Protein 2DC4 (pdb70)

Radius of gyration: 25.33 Å; Cα contacts (8 Å, |Δi|>4): 746; chains: 2; bounding box: 61×49×63 Å

Organism: Pyrococcus horikoshii (strain ATCC 700860 / DSM 12428 / JCM 9974 / NBRC 100139 / OT-3) (NCBI:txid70601)

Solvent-accessible surface area: 16410 Å² total; per-residue (Å²): 118,26,1,20,1,23,0,121,24,84,14,92,67,9,60,152,102,0,81,72,33,54,12,129,102,135,17,48,33,69,3,37,0,12,10,1,107,19,98,104,58,55,21,0,18,0,15,39,10,92,75,71,70,88,11,47,0,2,1,23,44,19,76,26,200,136,38,8,26,5,69,70,16,77,8,34,3,91,43,15,108,3,0,21,51,0,0,114,104,27,56,33,152,67,80,17,64,0,71,10,96,20,28,19,4,77,45,136,58,5,23,0,22,0,0,89,7,93,160,27,34,32,0,0,4,0,39,6,132,23,121,67,30,111,90,0,39,144,45,0,49,81,20,0,146,170,8,57,16,119,139,140,36,28,17,71,113,26,19,19,101,23,35,163,103,70,2,23,0,18,0,115,24,82,13,91,67,10,59,152,110,0,81,70,34,53,12,153,99,138,16,49,32,78,5,43,0,15,9,1,108,20,97,104,59,54,19,0,19,0,19,51,10,88,74,72,72,88,6,45,0,2,0,30,41,16,80,24,202,120,34,6,31,8,70,57,16,73,8,36,1,93,43,17,106,3,0,30,51,0,0,109,106,28,51,32,135,66,77,16,59,0,86,9,111,20,22,19,3,89,45,139,59,4,24,0,19,0,0,89,7,93,152,27,31,33,0,0,1,0,47,6,143,30,122,68,40,99,81,0,30,99,56,0,38,95,20,0,160,168,8,51,15,120,124,151,35,28,20,66,113,24,21,18,103,25,36,162

Foldseek 3Di:
DWFKFKFADDQVLLVVLCVVVVWAWDDKFWKKWWWWDDPPPKTWIWMARVVPQWIKTKIWHQDDDLSGDIDIDMDTDNDSVVVVVVCVVVPIDTLDMKTWMWTWTHDVQWIWTWIQIPQFGIMIMIIGDDPDNVVRVVVSVVVCVSSVHDPVRTDSDDRSRRHD/DWFKFKFADDQVLLVVLCVVVVWAWDDKFWKKWWWWDDPPPKTWIWMAGVVPQWIKTKIWHQDDDLSGDIDIDMDTDNDSVVVVVVCVVVPTDTLDMKTWMWTWTHDVQWIWTWIQIPQFGTMIMIIGDDPDNVVRVVVSVVVCVSSVHDPVRTDSDDRSRRHD

Structure (mmCIF, N/CA/C/O backbone):
data_2DC4
#
_entry.id   2DC4
#
_cell.length_a   53.123
_cell.length_b   53.123
_cell.length_c   111.147
_cell.angle_alpha   90.00
_cell.angle_beta   90.00
_cell.angle_gamma   120.00
#
_symmetry.space_group_name_H-M   'P 32'
#
loop_
_entity.id
_entity.type
_entity.pdbx_description
1 polymer '165aa long hypothetical protein'
2 non-polymer 'CHLORIDE ION'
3 water water
#
loop_
_atom_site.group_PDB
_atom_site.id
_atom_site.type_symbol
_atom_site.label_atom_id
_atom_site.label_alt_id
_atom_site.label_comp_id
_atom_site.label_asym_id
_atom_site.label_entity_id
_atom_site.label_seq_id
_atom_site.pdbx_PDB_ins_code
_atom_site.Cartn_x
_atom_site.Cartn_y
_atom_site.Cartn_z
_atom_site.occupancy
_atom_site.B_iso_or_equiv
_atom_site.auth_seq_id
_atom_site.auth_comp_id
_atom_site.auth_asym_id
_atom_site.auth_atom_id
_atom_site.pdbx_PDB_model_num
ATOM 1 N N . MET A 1 1 ? 1.993 18.711 -21.814 1.00 36.47 1 MET A N 1
ATOM 2 C CA . MET A 1 1 ? 0.906 18.961 -20.822 1.00 36.12 1 MET A CA 1
ATOM 3 C C . MET A 1 1 ? 0.082 17.703 -20.571 1.00 35.45 1 MET A C 1
ATOM 4 O O . MET A 1 1 ? 0.158 16.732 -21.325 1.00 34.06 1 MET A O 1
ATOM 9 N N . GLU A 1 2 ? -0.704 17.736 -19.500 1.00 33.08 2 GLU A N 1
ATOM 10 C CA . GLU A 1 2 ? -1.556 16.620 -19.122 1.00 32.94 2 GLU A CA 1
ATOM 11 C C . GLU A 1 2 ? -2.790 16.629 -20.019 1.00 30.54 2 GLU A C 1
ATOM 12 O O . GLU A 1 2 ? -3.488 17.637 -20.102 1.00 30.00 2 GLU A O 1
ATOM 18 N N . ILE A 1 3 ? -3.041 15.515 -20.701 1.00 28.76 3 ILE A N 1
ATOM 19 C CA . ILE A 1 3 ? -4.207 15.395 -21.571 1.00 26.68 3 ILE A CA 1
ATOM 20 C C . ILE A 1 3 ? -5.012 14.182 -21.124 1.00 25.28 3 ILE A C 1
ATOM 21 O O . ILE A 1 3 ? -4.500 13.061 -21.078 1.00 22.00 3 ILE A O 1
ATOM 26 N N . GLU A 1 4 ? -6.277 14.404 -20.792 1.00 23.71 4 GLU A N 1
ATOM 27 C CA . GLU A 1 4 ? -7.106 13.306 -20.336 1.00 25.52 4 GLU A CA 1
ATOM 28 C C . GLU A 1 4 ? -8.597 13.579 -20.437 1.00 23.43 4 GLU A C 1
ATOM 29 O O . GLU A 1 4 ? -9.041 14.721 -20.344 1.00 26.14 4 GLU A O 1
ATOM 35 N N . VAL A 1 5 ? -9.361 12.513 -20.644 1.00 21.06 5 VAL A N 1
ATOM 36 C CA . VAL A 1 5 ? -10.809 12.607 -20.722 1.00 19.39 5 VAL A CA 1
ATOM 37 C C . VAL A 1 5 ? -11.361 11.641 -19.681 1.00 18.75 5 VAL A C 1
ATOM 38 O O . VAL A 1 5 ? -10.895 10.507 -19.563 1.00 17.32 5 VAL A O 1
ATOM 42 N N . LYS A 1 6 ? -12.349 12.105 -18.928 1.00 16.92 6 LYS A N 1
ATOM 43 C CA . LYS A 1 6 ? -12.966 11.312 -17.872 1.00 18.46 6 LYS A CA 1
ATOM 44 C C . LYS A 1 6 ? -14.333 10.816 -18.325 1.00 18.27 6 LYS A C 1
ATOM 45 O O . LYS A 1 6 ? -15.080 11.554 -18.967 1.00 18.75 6 LYS A O 1
ATOM 51 N N . PHE A 1 7 ? -14.653 9.573 -17.980 1.00 16.81 7 PHE A N 1
ATOM 52 C CA . PHE A 1 7 ? -15.936 8.973 -18.343 1.00 18.31 7 PHE A CA 1
ATOM 53 C C . PHE A 1 7 ? -16.638 8.360 -17.138 1.00 19.14 7 PHE A C 1
ATOM 54 O O . PHE A 1 7 ? -16.000 7.760 -16.271 1.00 17.15 7 PHE A O 1
ATOM 62 N N . ARG A 1 8 ? -17.960 8.504 -17.089 1.00 19.75 8 ARG A N 1
ATOM 63 C CA . ARG A 1 8 ? -18.736 7.907 -16.008 1.00 22.94 8 ARG A CA 1
ATOM 64 C C . ARG A 1 8 ? -18.957 6.496 -16.541 1.00 22.01 8 ARG A C 1
ATOM 65 O O . ARG A 1 8 ? -19.430 6.320 -17.667 1.00 25.44 8 ARG A O 1
ATOM 73 N N . VAL A 1 9 ? -18.610 5.486 -15.754 1.00 19.83 9 VAL A N 1
ATOM 74 C CA . VAL A 1 9 ? -18.720 4.117 -16.236 1.00 19.65 9 VAL A CA 1
ATOM 75 C C . VAL A 1 9 ? -19.232 3.101 -15.232 1.00 21.99 9 VAL A C 1
ATOM 76 O O . VAL A 1 9 ? -19.387 3.397 -14.048 1.00 23.81 9 VAL A O 1
ATOM 80 N N . ASN A 1 10 ? -19.496 1.898 -15.732 1.00 23.57 10 ASN A N 1
ATOM 81 C CA . ASN A 1 10 ? -19.888 0.798 -14.867 1.00 25.44 10 ASN A CA 1
ATOM 82 C C . ASN A 1 10 ? -18.560 0.079 -14.646 1.00 25.72 10 ASN A C 1
ATOM 83 O O . ASN A 1 10 ? -17.965 -0.460 -15.586 1.00 24.15 10 ASN A O 1
ATOM 88 N N . PHE A 1 11 ? -18.090 0.101 -13.405 1.00 26.03 11 PHE A N 1
ATOM 89 C CA . PHE A 1 11 ? -16.813 -0.500 -13.043 1.00 26.01 11 PHE A CA 1
ATOM 90 C C . PHE A 1 11 ? -16.522 -1.885 -13.603 1.00 25.20 11 PHE A C 1
ATOM 91 O O . PHE A 1 11 ? -15.525 -2.088 -14.296 1.00 25.42 11 PHE A O 1
ATOM 99 N N . GLU A 1 12 ? -17.378 -2.847 -13.284 1.00 25.97 12 GLU A N 1
ATOM 100 C CA . GLU A 1 12 ? -17.171 -4.214 -13.732 1.00 27.44 12 GLU A CA 1
ATOM 101 C C . GLU A 1 12 ? -17.109 -4.377 -15.248 1.00 27.07 12 GLU A C 1
ATOM 102 O O . GLU A 1 12 ? -16.237 -5.071 -15.765 1.00 26.32 12 GLU A O 1
ATOM 108 N N . ASP A 1 13 ? -18.026 -3.730 -15.958 1.00 27.62 13 ASP A N 1
ATOM 109 C CA . ASP A 1 13 ? -18.064 -3.834 -17.411 1.00 28.99 13 ASP A CA 1
ATOM 110 C C . ASP A 1 13 ? -16.820 -3.258 -18.084 1.00 26.75 13 ASP A C 1
ATOM 111 O O . ASP A 1 13 ? -16.209 -3.905 -18.934 1.00 25.08 13 ASP A O 1
ATOM 116 N N . ILE A 1 14 ? -16.436 -2.047 -17.695 1.00 23.58 14 ILE A N 1
ATOM 117 C CA . ILE A 1 14 ? -15.278 -1.409 -18.308 1.00 23.98 14 ILE A CA 1
ATOM 118 C C . ILE A 1 14 ? -13.953 -2.078 -17.936 1.00 23.21 14 ILE A C 1
ATOM 119 O O . ILE A 1 14 ? -13.022 -2.106 -18.742 1.00 22.23 14 ILE A O 1
ATOM 124 N N . LYS A 1 15 ? -13.869 -2.620 -16.724 1.00 23.14 15 LYS A N 1
ATOM 125 C CA . LYS A 1 15 ? -12.654 -3.304 -16.291 1.00 24.63 15 LYS A CA 1
ATOM 126 C C . LYS A 1 15 ? -12.460 -4.491 -17.231 1.00 25.15 15 LYS A C 1
ATOM 127 O O . LYS A 1 15 ? -11.358 -4.743 -17.720 1.00 23.72 15 LYS A O 1
ATOM 133 N N . ARG A 1 16 ? -13.551 -5.204 -17.491 1.00 25.36 16 ARG A N 1
ATOM 134 C CA . ARG A 1 16 ? -13.525 -6.350 -18.389 1.00 26.93 16 ARG A CA 1
ATOM 135 C C . ARG A 1 16 ? -13.084 -5.930 -19.794 1.00 25.00 16 ARG A C 1
ATOM 136 O O . ARG A 1 16 ? -12.274 -6.608 -20.423 1.00 26.29 16 ARG A O 1
ATOM 144 N N . LYS A 1 17 ? -13.614 -4.810 -20.282 1.00 24.44 17 LYS A N 1
ATOM 145 C CA . LYS A 1 17 ? -13.255 -4.324 -21.614 1.00 24.96 17 LYS A CA 1
ATOM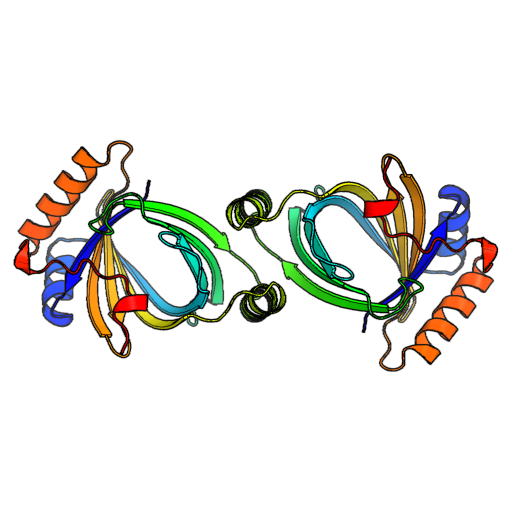 146 C C . LYS A 1 17 ? -11.789 -3.925 -21.705 1.00 24.26 17 LYS A C 1
ATOM 147 O O . LYS A 1 17 ? -11.109 -4.259 -22.670 1.00 22.97 17 LYS A O 1
ATOM 153 N N . ILE A 1 18 ? -11.303 -3.200 -20.702 1.00 22.48 18 ILE A N 1
ATOM 154 C CA . ILE A 1 18 ? -9.912 -2.766 -20.700 1.00 23.70 18 ILE A CA 1
ATOM 155 C C . ILE A 1 18 ? -8.979 -3.973 -20.728 1.00 24.03 18 ILE A C 1
ATOM 156 O O . ILE A 1 18 ? -7.974 -3.979 -21.441 1.00 24.42 18 ILE A O 1
ATOM 161 N N . GLU A 1 19 ? -9.326 -4.998 -19.959 1.00 25.66 19 GLU A N 1
ATOM 162 C CA . GLU A 1 19 ? -8.523 -6.213 -19.914 1.00 28.29 19 GLU A CA 1
ATOM 163 C C . GLU A 1 19 ? -8.628 -6.969 -21.233 1.00 29.81 19 GLU A C 1
ATOM 164 O O . GLU A 1 19 ? -7.643 -7.523 -21.716 1.00 29.94 19 GLU A O 1
ATOM 170 N N . GLY A 1 20 ? -9.824 -6.980 -21.815 1.00 30.70 20 GLY A N 1
ATOM 171 C CA . GLY A 1 20 ? -10.022 -7.658 -23.083 1.00 32.09 20 GLY A CA 1
ATOM 172 C C . GLY A 1 20 ? -9.246 -6.963 -24.186 1.00 33.58 20 GLY A C 1
ATOM 173 O O . GLY A 1 20 ? -8.977 -7.543 -25.239 1.00 33.67 20 GLY A O 1
ATOM 174 N N . LEU A 1 21 ? -8.882 -5.711 -23.937 1.00 34.37 21 LEU A N 1
ATOM 175 C CA . LEU A 1 21 ? -8.130 -4.915 -24.895 1.00 35.81 21 LEU A CA 1
ATOM 176 C C . LEU A 1 21 ? -6.663 -5.342 -24.863 1.00 35.43 21 LEU A C 1
ATOM 177 O O . LEU A 1 21 ? -5.925 -5.148 -25.827 1.00 37.31 21 LEU A O 1
ATOM 182 N N . GLY A 1 22 ? -6.249 -5.925 -23.743 1.00 35.54 22 GLY A N 1
ATOM 183 C CA . GLY A 1 22 ? -4.872 -6.361 -23.603 1.00 34.20 22 GLY A CA 1
ATOM 184 C C . GLY A 1 22 ? -4.017 -5.364 -22.844 1.00 33.64 22 GLY A C 1
ATOM 185 O O . GLY A 1 22 ? -2.788 -5.450 -22.859 1.00 33.83 22 GLY A O 1
ATOM 186 N N . ALA A 1 23 ? -4.661 -4.405 -22.187 1.00 31.38 23 ALA A N 1
ATOM 187 C CA . ALA A 1 23 ? -3.934 -3.408 -21.411 1.00 30.51 23 ALA A CA 1
ATOM 188 C C . ALA A 1 23 ? -3.213 -4.130 -20.274 1.00 29.70 23 ALA A C 1
ATOM 189 O O . ALA A 1 23 ? -3.696 -5.143 -19.770 1.00 30.71 23 ALA A O 1
ATOM 191 N N . LYS A 1 24 ? -2.057 -3.606 -19.883 1.00 28.65 24 LYS A N 1
ATOM 192 C CA . LYS A 1 24 ? -1.250 -4.199 -18.817 1.00 29.13 24 LYS A CA 1
ATOM 193 C C . LYS A 1 24 ? -1.612 -3.646 -17.440 1.00 27.18 24 LYS A C 1
ATOM 194 O O . LYS A 1 24 ? -1.543 -2.440 -17.211 1.00 27.12 24 LYS A O 1
ATOM 200 N N . PHE A 1 25 ? -1.999 -4.533 -16.527 1.00 26.87 25 PHE A N 1
ATOM 201 C CA . PHE A 1 25 ? -2.361 -4.111 -15.177 1.00 25.19 25 PHE A CA 1
ATOM 202 C C . PHE A 1 25 ? -1.104 -3.697 -14.421 1.00 25.63 25 PHE A C 1
ATOM 203 O O . PHE A 1 25 ? -0.161 -4.480 -14.290 1.00 26.74 25 PHE A O 1
ATOM 211 N N . PHE A 1 26 ? -1.096 -2.463 -13.930 1.00 24.05 26 PHE A N 1
ATOM 212 C CA . PHE A 1 26 ? 0.049 -1.938 -13.200 1.00 24.18 26 PHE A CA 1
ATOM 213 C C . PHE A 1 26 ? -0.102 -2.120 -11.697 1.00 23.68 26 PHE A C 1
ATOM 214 O O . PHE A 1 26 ? 0.846 -2.526 -11.010 1.00 25.56 26 PHE A O 1
ATOM 222 N N . GLY A 1 27 ? -1.288 -1.805 -11.185 1.00 20.51 27 GLY A N 1
ATOM 223 C CA . GLY A 1 27 ? -1.540 -1.941 -9.763 1.00 20.84 27 GLY A CA 1
ATOM 224 C C . GLY A 1 27 ? -2.751 -1.155 -9.294 1.00 20.81 27 GLY A C 1
ATOM 225 O O . GLY A 1 27 ? -3.376 -0.424 -10.072 1.00 20.27 27 GLY A O 1
ATOM 226 N N . ILE A 1 28 ? -3.088 -1.312 -8.017 1.00 19.77 28 ILE A N 1
ATOM 227 C CA . ILE A 1 28 ? -4.214 -0.614 -7.406 1.00 18.81 28 ILE A CA 1
ATOM 228 C C . ILE A 1 28 ? -3.659 0.370 -6.386 1.00 20.29 28 ILE A C 1
ATOM 229 O O . ILE A 1 28 ? -2.735 0.036 -5.642 1.00 20.27 28 ILE A O 1
ATOM 234 N N . GLU A 1 29 ? -4.198 1.584 -6.370 1.00 18.12 29 GLU A N 1
ATOM 235 C CA . GLU A 1 29 ? -3.767 2.598 -5.409 1.00 17.87 29 GLU A CA 1
ATOM 236 C C . GLU A 1 29 ? -4.964 3.090 -4.601 1.00 19.26 29 GLU A C 1
ATOM 237 O O . GLU A 1 29 ? -5.951 3.552 -5.170 1.00 18.75 29 GLU A O 1
ATOM 243 N N . GLU A 1 30 ? -4.879 2.973 -3.278 1.00 19.02 30 GLU A N 1
ATOM 244 C CA . GLU A 1 30 ? -5.945 3.453 -2.403 1.00 20.42 30 GLU A CA 1
ATOM 245 C C . GLU A 1 30 ? -5.501 4.859 -2.034 1.00 19.95 30 GLU A C 1
ATOM 246 O O . GLU A 1 30 ? -4.598 5.045 -1.216 1.00 19.77 30 GLU A O 1
ATOM 252 N N . GLN A 1 31 ? -6.140 5.850 -2.651 1.00 18.92 31 GLN A N 1
ATOM 253 C CA . GLN A 1 31 ? -5.761 7.242 -2.462 1.00 20.13 31 GLN A CA 1
ATOM 254 C C . GLN A 1 31 ? -6.688 8.096 -1.614 1.00 19.89 31 GLN A C 1
ATOM 255 O O . GLN A 1 31 ? -7.904 7.908 -1.596 1.00 21.17 31 GLN A O 1
ATOM 261 N N . GLU A 1 32 ? -6.086 9.051 -0.917 1.00 19.78 32 GLU A N 1
ATOM 262 C CA . GLU A 1 32 ? -6.824 9.998 -0.096 1.00 20.31 32 GLU A CA 1
ATOM 263 C C . GLU A 1 32 ? -6.197 11.349 -0.405 1.00 21.14 32 GLU A C 1
ATOM 264 O O . GLU A 1 32 ? -5.021 11.571 -0.104 1.00 18.63 32 GLU A O 1
ATOM 270 N N . ASP A 1 33 ? -6.974 12.231 -1.032 1.00 18.54 33 ASP A N 1
ATOM 271 C CA . ASP A 1 33 ? -6.499 13.560 -1.402 1.00 20.71 33 ASP A CA 1
ATOM 272 C C . ASP A 1 33 ? -7.151 14.661 -0.594 1.00 20.94 33 ASP A C 1
ATOM 273 O O . ASP A 1 33 ? -8.374 14.734 -0.512 1.00 22.69 33 ASP A O 1
ATOM 278 N N . VAL A 1 34 ? -6.334 15.525 -0.002 1.00 19.07 34 VAL A N 1
ATOM 279 C CA . VAL A 1 34 ? -6.859 16.657 0.747 1.00 18.92 34 VAL A CA 1
ATOM 280 C C . VAL A 1 34 ? -6.620 17.888 -0.125 1.00 18.69 34 VAL A C 1
ATOM 281 O O . VAL A 1 34 ? -5.477 18.281 -0.379 1.00 18.90 34 VAL A O 1
ATOM 285 N N . TYR A 1 35 ? -7.708 18.475 -0.616 1.00 18.79 35 TYR A N 1
ATOM 286 C CA . TYR A 1 35 ? -7.621 19.646 -1.481 1.00 19.36 35 TYR A CA 1
ATOM 287 C C . TYR A 1 35 ? -7.663 20.960 -0.731 1.00 19.16 35 TYR A C 1
ATOM 288 O O . TYR A 1 35 ? -8.340 21.085 0.284 1.00 19.61 35 TYR A O 1
ATOM 297 N N . PHE A 1 36 ? -6.937 21.939 -1.258 1.00 19.75 36 PHE A N 1
ATOM 298 C CA . PHE A 1 36 ? -6.876 23.274 -0.683 1.00 22.20 36 PHE A CA 1
ATOM 299 C C . PHE A 1 36 ? -7.392 24.255 -1.721 1.00 23.93 36 PHE A C 1
ATOM 300 O O . PHE A 1 36 ? -6.984 24.218 -2.878 1.00 25.52 36 PHE A O 1
ATOM 308 N N . GLU A 1 37 ? -8.293 25.133 -1.299 1.00 26.25 37 GLU A N 1
ATOM 309 C CA . GLU A 1 37 ? -8.896 26.100 -2.203 1.00 28.28 37 GLU A CA 1
ATOM 310 C C . GLU A 1 37 ? -7.956 27.166 -2.756 1.00 29.27 37 GLU A C 1
ATOM 311 O O . GLU A 1 37 ? -7.324 27.919 -2.013 1.00 28.49 37 GLU A O 1
ATOM 317 N N . LEU A 1 38 ? -7.875 27.213 -4.080 1.00 29.66 38 LEU A N 1
ATOM 318 C CA . LEU A 1 38 ? -7.045 28.181 -4.780 1.00 30.33 38 LEU A CA 1
ATOM 319 C C . LEU A 1 38 ? -7.956 28.916 -5.744 1.00 32.94 38 LEU A C 1
ATOM 320 O O . LEU A 1 38 ? -9.053 28.448 -6.048 1.00 33.42 38 LEU A O 1
ATOM 325 N N . PRO A 1 39 ? -7.520 30.082 -6.235 1.00 35.29 39 PRO A N 1
ATOM 326 C CA . PRO A 1 39 ? -8.377 30.805 -7.174 1.00 37.27 39 PRO A CA 1
ATOM 327 C C . PRO A 1 39 ? -8.447 30.027 -8.483 1.00 38.52 39 PRO A C 1
ATOM 328 O O . PRO A 1 39 ? -7.499 29.332 -8.851 1.00 39.06 39 PRO A O 1
ATOM 332 N N . SER A 1 40 ? -9.574 30.130 -9.177 1.00 39.12 40 SER A N 1
ATOM 333 C CA . SER A 1 40 ? -9.740 29.433 -10.445 1.00 39.21 40 SER A CA 1
ATOM 334 C C . SER A 1 40 ? -8.672 29.900 -11.427 1.00 38.43 40 SER A C 1
ATOM 335 O O . SER A 1 40 ? -8.290 31.069 -11.425 1.00 39.83 40 SER A O 1
ATOM 338 N N . PRO A 1 41 ? -8.179 28.992 -12.285 1.00 37.23 41 PRO A N 1
ATOM 339 C CA . PRO A 1 41 ? -8.562 27.581 -12.372 1.00 36.09 41 PRO A CA 1
ATOM 340 C C . PRO A 1 41 ? -7.461 26.680 -11.817 1.00 34.02 41 PRO A C 1
ATOM 341 O O . PRO A 1 41 ? -7.083 25.694 -12.448 1.00 33.08 41 PRO A O 1
ATOM 345 N N . LYS A 1 42 ? -6.951 27.018 -10.638 1.00 33.22 42 LYS A N 1
ATOM 346 C CA . LYS A 1 42 ? -5.874 26.245 -10.032 1.00 30.63 42 LYS A CA 1
ATOM 347 C C . LYS A 1 42 ? -6.338 25.249 -8.971 1.00 28.46 42 LYS A C 1
ATOM 348 O O . LYS A 1 42 ? -7.356 25.455 -8.310 1.00 27.45 42 LYS A O 1
ATOM 354 N N . LEU A 1 43 ? -5.570 24.171 -8.820 1.00 25.36 43 LEU A N 1
ATOM 355 C CA . LEU A 1 43 ? -5.860 23.113 -7.851 1.00 23.16 43 LEU A CA 1
ATOM 356 C C . LEU A 1 43 ? -4.619 22.810 -7.021 1.00 20.51 43 LEU A C 1
ATOM 357 O O . LEU A 1 43 ? -3.499 22.905 -7.515 1.00 21.04 43 LEU A O 1
ATOM 362 N N . LEU A 1 44 ? -4.828 22.437 -5.764 1.00 20.43 44 LEU A N 1
ATOM 363 C CA . LEU A 1 44 ? -3.726 22.082 -4.873 1.00 19.23 44 LEU A CA 1
ATOM 364 C C . LEU A 1 44 ? -4.196 20.973 -3.952 1.00 19.23 44 LEU A C 1
ATOM 365 O O . LEU A 1 44 ? -5.246 21.083 -3.318 1.00 20.34 44 LEU A O 1
ATOM 370 N N . ARG A 1 45 ? -3.423 19.900 -3.867 1.00 18.38 45 ARG A N 1
ATOM 371 C CA . ARG A 1 45 ? -3.814 18.814 -2.986 1.00 17.60 45 ARG A CA 1
ATOM 372 C C . ARG A 1 45 ? -2.614 18.060 -2.459 1.00 17.83 45 ARG A C 1
ATOM 373 O O . ARG A 1 45 ? -1.523 18.105 -3.034 1.00 18.40 45 ARG A O 1
ATOM 381 N N . VAL A 1 46 ? -2.830 17.380 -1.343 1.00 16.17 46 VAL A N 1
ATOM 382 C CA . VAL A 1 46 ? -1.818 16.538 -0.735 1.00 15.51 46 VAL A CA 1
ATOM 383 C C . VAL A 1 46 ? -2.417 15.144 -0.832 1.00 15.87 46 VAL A C 1
ATOM 384 O O . VAL A 1 46 ? -3.501 14.887 -0.305 1.00 16.15 46 VAL A O 1
ATOM 388 N N . ARG A 1 47 ? -1.720 14.253 -1.522 1.00 13.51 47 ARG A N 1
ATOM 389 C CA . ARG A 1 47 ? -2.197 12.885 -1.696 1.00 15.16 47 ARG A CA 1
ATOM 390 C C . ARG A 1 47 ? -1.429 11.857 -0.881 1.00 15.44 47 ARG A C 1
ATOM 391 O O . ARG A 1 47 ? -0.204 11.915 -0.781 1.00 16.56 47 ARG A O 1
ATOM 399 N N . LYS A 1 48 ? -2.180 10.929 -0.294 1.00 15.73 48 LYS A N 1
ATOM 400 C CA . LYS A 1 48 ? -1.627 9.815 0.464 1.00 16.93 48 LYS A CA 1
ATOM 401 C C . LYS A 1 48 ? -2.101 8.535 -0.222 1.00 19.13 48 LYS A C 1
ATOM 402 O O . LYS A 1 48 ? -3.292 8.377 -0.493 1.00 19.93 48 LYS A O 1
ATOM 408 N N . ILE A 1 49 ? -1.169 7.641 -0.534 1.00 17.60 49 ILE A N 1
ATOM 409 C CA . ILE A 1 49 ? -1.523 6.367 -1.143 1.00 18.24 49 ILE A CA 1
ATOM 410 C C . ILE A 1 49 ? -1.287 5.412 0.010 1.00 19.64 49 ILE A C 1
ATOM 411 O O . ILE A 1 49 ? -0.165 5.007 0.287 1.00 19.44 49 ILE A O 1
ATOM 416 N N . ASN A 1 50 ? -2.368 5.073 0.691 1.00 21.04 50 ASN A N 1
ATOM 417 C CA . ASN A 1 50 ? -2.290 4.238 1.872 1.00 23.33 50 ASN A CA 1
ATOM 418 C C . ASN A 1 50 ? -1.754 2.820 1.757 1.00 24.42 50 ASN A C 1
ATOM 419 O O . ASN A 1 50 ? -1.219 2.288 2.733 1.00 25.61 50 ASN A O 1
ATOM 424 N N . ASN A 1 51 ? -1.869 2.206 0.584 1.00 22.83 51 ASN A N 1
ATOM 425 C CA . ASN A 1 51 ? -1.378 0.844 0.424 1.00 21.60 51 ASN A CA 1
ATOM 426 C C . ASN A 1 51 ? 0.053 0.758 -0.105 1.00 22.61 51 ASN A C 1
ATOM 427 O O . ASN A 1 51 ? 0.640 -0.323 -0.128 1.00 24.35 51 ASN A O 1
ATOM 432 N N . THR A 1 52 ? 0.623 1.887 -0.522 1.00 22.10 52 THR A N 1
ATOM 433 C CA . THR A 1 52 ? 1.992 1.878 -1.043 1.00 22.96 52 THR A CA 1
ATOM 434 C C . THR A 1 52 ? 2.950 2.692 -0.179 1.00 24.08 52 THR A C 1
ATOM 435 O O . THR A 1 52 ? 4.169 2.608 -0.346 1.00 25.56 52 THR A O 1
ATOM 439 N N . GLY A 1 53 ? 2.396 3.481 0.736 1.00 24.31 53 GLY A N 1
ATOM 440 C CA . GLY A 1 53 ? 3.221 4.301 1.608 1.00 25.12 53 GLY A CA 1
ATOM 441 C C . GLY A 1 53 ? 3.774 5.555 0.953 1.00 25.15 53 GLY A C 1
ATOM 442 O O . GLY A 1 53 ? 4.666 6.200 1.504 1.00 27.41 53 GLY A O 1
ATOM 443 N N . LYS A 1 54 ? 3.252 5.911 -0.217 1.00 21.31 54 LYS A N 1
ATOM 444 C CA . LYS A 1 54 ? 3.719 7.104 -0.928 1.00 20.18 54 LYS A CA 1
ATOM 445 C C . LYS A 1 54 ? 2.826 8.319 -0.674 1.00 19.09 54 LYS A C 1
ATOM 446 O O . LYS A 1 54 ? 1.621 8.179 -0.457 1.00 19.69 54 LYS A O 1
ATOM 452 N N . SER A 1 55 ? 3.424 9.510 -0.690 1.00 15.24 55 SER A N 1
ATOM 453 C CA . SER A 1 55 ? 2.677 10.749 -0.489 1.00 15.88 55 SER A CA 1
ATOM 454 C C . SER A 1 55 ? 3.203 11.788 -1.464 1.00 15.96 55 SER A C 1
ATOM 455 O O . SER A 1 55 ? 4.392 11.780 -1.806 1.00 14.61 55 SER A O 1
ATOM 458 N N . TYR A 1 56 ? 2.317 12.668 -1.919 1.00 14.37 56 TYR A N 1
ATOM 459 C CA . TYR A 1 56 ? 2.697 13.707 -2.876 1.00 15.41 56 TYR A CA 1
ATOM 460 C C . TYR A 1 56 ? 2.006 15.041 -2.652 1.00 16.26 56 TYR A C 1
ATOM 461 O O . TYR A 1 56 ? 0.952 15.125 -2.024 1.00 16.39 56 TYR A O 1
ATOM 470 N N . ILE A 1 57 ? 2.626 16.095 -3.165 1.00 16.14 57 ILE A N 1
ATOM 471 C CA . ILE A 1 57 ? 1.994 17.401 -3.152 1.00 15.96 57 ILE A CA 1
ATOM 472 C C . ILE A 1 57 ? 1.773 17.595 -4.641 1.00 18.02 57 ILE A C 1
ATOM 473 O O . ILE A 1 57 ? 2.689 17.361 -5.438 1.00 16.65 57 ILE A O 1
ATOM 478 N N . THR A 1 58 ? 0.5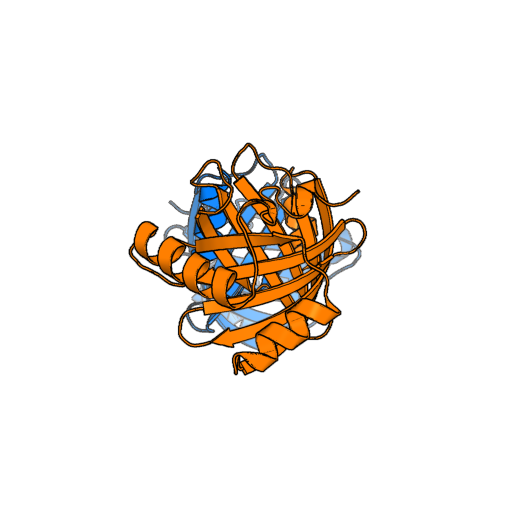67 17.984 -5.029 1.00 17.98 58 THR A N 1
ATOM 479 C CA . THR A 1 58 ? 0.282 18.197 -6.440 1.00 20.00 58 THR A CA 1
ATOM 480 C C . THR A 1 58 ? -0.427 19.521 -6.691 1.00 21.22 58 THR A C 1
ATOM 481 O O . THR A 1 58 ? -1.378 19.884 -5.996 1.00 19.58 58 THR A O 1
ATOM 485 N N . TYR A 1 59 ? 0.061 20.236 -7.696 1.00 20.93 59 TYR A N 1
ATOM 486 C CA . TYR A 1 59 ? -0.494 21.521 -8.107 1.00 22.76 59 TYR A CA 1
ATOM 487 C C . TYR A 1 59 ? -0.918 21.367 -9.557 1.00 22.47 59 TYR A C 1
ATOM 488 O O . TYR A 1 59 ? -0.186 20.792 -10.365 1.00 21.07 59 TYR A O 1
ATOM 497 N N . LYS A 1 60 ? -2.097 21.878 -9.884 1.00 23.19 60 LYS A N 1
ATOM 498 C CA . LYS A 1 60 ? -2.581 21.802 -11.253 1.00 25.85 60 LYS A CA 1
ATOM 499 C C . LYS A 1 60 ? -3.231 23.097 -11.685 1.00 26.63 60 LYS A C 1
ATOM 500 O O . LYS A 1 60 ? -3.814 23.823 -10.881 1.00 26.98 60 LYS A O 1
ATOM 506 N N . GLU A 1 61 ? -3.111 23.381 -12.972 1.00 28.30 61 GLU A N 1
ATOM 507 C CA . GLU A 1 61 ? -3.723 24.560 -13.552 1.00 29.47 61 GLU A CA 1
ATOM 508 C C . GLU A 1 61 ? -4.499 24.082 -14.769 1.00 28.86 61 GLU A C 1
ATOM 509 O O . GLU A 1 61 ? -3.919 23.502 -15.684 1.00 27.63 61 GLU A O 1
ATOM 515 N N . ILE A 1 62 ? -5.811 24.303 -14.758 1.00 27.39 62 ILE A N 1
ATOM 516 C CA . ILE A 1 62 ? -6.669 23.909 -15.871 1.00 29.23 62 ILE A CA 1
ATOM 517 C C . ILE A 1 62 ? -6.323 24.813 -17.045 1.00 29.25 62 ILE A C 1
ATOM 518 O O . ILE A 1 62 ? -6.264 26.032 -16.889 1.00 30.85 62 ILE A O 1
ATOM 523 N N . LEU A 1 63 ? -6.120 24.225 -18.219 1.00 29.83 63 LEU A N 1
ATOM 524 C CA . LEU A 1 63 ? -5.755 25.008 -19.395 1.00 31.51 63 LEU A CA 1
ATOM 525 C C . LEU A 1 63 ? -6.867 25.136 -20.433 1.00 33.34 63 LEU A C 1
ATOM 526 O O . LEU A 1 63 ? -6.754 25.934 -21.364 1.00 32.45 63 LEU A O 1
ATOM 531 N N . ASP A 1 64 ? -7.933 24.355 -20.278 1.00 33.81 64 ASP A N 1
ATOM 532 C CA . ASP A 1 64 ? -9.059 24.395 -21.217 1.00 35.52 64 ASP A CA 1
ATOM 533 C C . ASP A 1 64 ? -10.379 24.472 -20.454 1.00 36.85 64 ASP A C 1
ATOM 534 O O . ASP A 1 64 ? -10.392 24.421 -19.226 1.00 39.25 64 ASP A O 1
ATOM 539 N N . LYS A 1 65 ? -11.491 24.591 -21.174 1.00 36.77 65 LYS A N 1
ATOM 540 C CA . LYS A 1 65 ? -12.789 24.682 -20.513 1.00 37.43 65 LYS A CA 1
ATOM 541 C C . LYS A 1 65 ? -13.524 23.346 -20.395 1.00 36.42 65 LYS A C 1
ATOM 542 O O . LYS A 1 65 ? -14.645 23.292 -19.888 1.00 37.90 65 LYS A O 1
ATOM 548 N N . ARG A 1 66 ? -12.893 22.272 -20.857 1.00 34.67 66 ARG A N 1
ATOM 549 C CA . ARG A 1 66 ? -13.495 20.945 -20.776 1.00 33.02 66 ARG A CA 1
ATOM 550 C C . ARG A 1 66 ? -12.800 20.133 -19.689 1.00 30.46 66 ARG A C 1
ATOM 551 O O . ARG A 1 66 ? -13.104 18.957 -19.494 1.00 29.44 66 ARG A O 1
ATOM 559 N N . ASN A 1 67 ? -11.866 20.767 -18.985 1.00 28.84 67 ASN A N 1
ATOM 560 C CA . ASN A 1 67 ? -11.116 20.090 -17.930 1.00 27.69 67 ASN A CA 1
ATOM 561 C C . ASN A 1 67 ? -10.380 18.882 -18.510 1.00 26.85 67 ASN A C 1
ATOM 562 O O . ASN A 1 67 ? -10.303 17.831 -17.876 1.00 26.84 67 ASN A O 1
ATOM 567 N N . GLU A 1 68 ? -9.829 19.042 -19.709 1.00 25.51 68 GLU A N 1
ATOM 568 C CA . GLU A 1 68 ? -9.113 17.960 -20.376 1.00 26.59 68 GLU A CA 1
ATOM 569 C C . GLU A 1 68 ? -7.620 18.212 -20.556 1.00 25.71 68 GLU A C 1
ATOM 570 O O . GLU A 1 68 ? -6.873 17.301 -20.906 1.00 26.74 68 GLU A O 1
ATOM 576 N N . GLU A 1 69 ? -7.188 19.445 -20.317 1.00 26.23 69 GLU A N 1
ATOM 577 C CA . GLU A 1 69 ? -5.778 19.795 -20.464 1.00 24.95 69 GLU A CA 1
ATOM 578 C C . GLU A 1 69 ? -5.317 20.463 -19.179 1.00 23.96 69 GLU A C 1
ATOM 579 O O . GLU A 1 69 ? -5.972 21.380 -18.690 1.00 24.10 69 GLU A O 1
ATOM 585 N N . PHE A 1 70 ? -4.200 19.997 -18.628 1.00 25.10 70 PHE A N 1
ATOM 586 C CA . PHE A 1 70 ? -3.690 20.562 -17.381 1.00 25.76 70 PHE A CA 1
ATOM 587 C C . PHE A 1 70 ? -2.178 20.695 -17.345 1.00 23.88 70 PHE A C 1
ATOM 588 O O . PHE A 1 70 ? -1.457 19.977 -18.029 1.00 24.61 70 PHE A O 1
ATOM 596 N N . TYR A 1 71 ? -1.706 21.629 -16.529 1.00 25.80 71 TYR A N 1
ATOM 597 C CA . TYR A 1 71 ? -0.280 21.772 -16.299 1.00 25.22 71 TYR A CA 1
ATOM 598 C C . TYR A 1 71 ? -0.203 21.125 -14.925 1.00 24.48 71 TYR A C 1
ATOM 599 O O . TYR A 1 71 ? -0.968 21.489 -14.033 1.00 24.85 71 TYR A O 1
ATOM 608 N N . GLU A 1 72 ? 0.692 20.165 -14.747 1.00 24.37 72 GLU A N 1
ATOM 609 C CA . GLU A 1 72 ? 0.795 19.505 -13.454 1.00 24.31 72 GLU A CA 1
ATOM 610 C C . GLU A 1 72 ? 2.186 19.579 -12.853 1.00 23.74 72 GLU A C 1
ATOM 611 O O . GLU A 1 72 ? 3.183 19.353 -13.534 1.00 24.03 72 GLU A O 1
ATOM 617 N N . LEU A 1 73 ? 2.238 19.908 -11.568 1.00 22.14 73 LEU A N 1
ATOM 618 C CA . LEU A 1 73 ? 3.491 19.978 -10.835 1.00 22.03 73 LEU A CA 1
ATOM 619 C C . LEU A 1 73 ? 3.282 19.039 -9.664 1.00 22.06 73 LEU A C 1
ATOM 620 O O . LEU A 1 73 ? 2.475 19.316 -8.777 1.00 23.36 73 LEU A O 1
ATOM 625 N N . GLU A 1 74 ? 3.991 17.918 -9.676 1.00 21.45 74 GLU A N 1
ATOM 626 C CA . GLU A 1 74 ? 3.841 16.928 -8.621 1.00 22.68 74 GLU A CA 1
ATOM 627 C C . GLU A 1 74 ? 5.168 16.382 -8.137 1.00 22.49 74 GLU A C 1
ATOM 628 O O . GLU A 1 74 ? 6.047 16.042 -8.937 1.00 21.89 74 GLU A O 1
ATOM 634 N N . PHE A 1 75 ? 5.319 16.301 -6.821 1.00 18.80 75 PHE A N 1
ATOM 635 C CA . PHE A 1 75 ? 6.535 15.742 -6.264 1.00 16.93 75 PHE A CA 1
ATOM 636 C C . PHE A 1 75 ? 6.240 15.006 -4.976 1.00 16.53 75 PHE A C 1
ATOM 637 O O . PHE A 1 75 ? 5.291 15.323 -4.256 1.00 15.64 75 PHE A O 1
ATOM 645 N N . GLU A 1 76 ? 7.052 13.995 -4.711 1.00 16.00 76 GLU A N 1
ATOM 646 C CA . GLU A 1 76 ? 6.890 13.167 -3.530 1.00 16.58 76 GLU A CA 1
ATOM 647 C C . GLU A 1 76 ? 7.359 13.871 -2.263 1.00 16.25 76 GLU A C 1
ATOM 648 O O . GLU A 1 76 ? 8.341 14.601 -2.292 1.00 16.26 76 GLU A O 1
ATOM 654 N N . VAL A 1 77 ? 6.638 13.658 -1.162 1.00 15.69 77 VAL A N 1
ATOM 655 C CA . VAL A 1 77 ? 7.028 14.215 0.134 1.00 15.81 77 VAL A CA 1
ATOM 656 C C . VAL A 1 77 ? 7.026 13.065 1.129 1.00 16.99 77 VAL A C 1
ATOM 657 O O . VAL A 1 77 ? 6.348 12.059 0.922 1.00 15.85 77 VAL A O 1
ATOM 661 N N . GLN A 1 78 ? 7.788 13.196 2.206 1.00 17.12 78 GLN A N 1
ATOM 662 C CA . GLN A 1 78 ? 7.849 12.114 3.181 1.00 19.35 78 GLN A CA 1
ATOM 663 C C . GLN A 1 78 ? 6.865 12.257 4.332 1.00 20.08 78 GLN A C 1
ATOM 664 O O . GLN A 1 78 ? 6.704 11.331 5.124 1.00 22.26 78 GLN A O 1
ATOM 670 N N . ASP A 1 79 ? 6.199 13.402 4.421 1.00 18.66 79 ASP A N 1
ATOM 671 C CA . ASP A 1 79 ? 5.259 13.631 5.516 1.00 18.81 79 ASP A CA 1
ATOM 672 C C . ASP A 1 79 ? 3.995 14.326 5.029 1.00 18.81 79 ASP A C 1
ATOM 673 O O . ASP A 1 79 ? 3.937 15.550 4.952 1.00 18.32 79 ASP A O 1
ATOM 678 N N . PRO A 1 80 ? 2.960 13.543 4.684 1.00 17.36 80 PRO A N 1
ATOM 679 C CA . PRO A 1 80 ? 1.703 14.125 4.204 1.00 17.98 80 PRO A CA 1
ATOM 680 C C . PRO A 1 80 ? 0.965 14.917 5.285 1.00 15.51 80 PRO A C 1
ATOM 681 O O . PRO A 1 80 ? 0.300 15.905 4.993 1.00 16.43 80 PRO A O 1
ATOM 685 N N . GLU A 1 81 ? 1.085 14.480 6.535 1.00 17.21 81 GLU A N 1
ATOM 686 C CA . GLU A 1 81 ? 0.423 15.183 7.628 1.00 16.91 81 GLU A CA 1
ATOM 687 C C . GLU A 1 81 ? 1.067 16.553 7.760 1.00 18.24 81 GLU A C 1
ATOM 688 O O . GLU A 1 81 ? 0.384 17.553 7.974 1.00 19.17 81 GLU A O 1
ATOM 694 N N . GLY A 1 82 ? 2.389 16.585 7.625 1.00 16.54 82 GLY A N 1
ATOM 695 C CA . GLY A 1 82 ? 3.111 17.840 7.726 1.00 16.69 82 GLY A CA 1
ATOM 696 C C . GLY A 1 82 ? 2.784 18.767 6.573 1.00 16.64 82 GLY A C 1
ATOM 697 O O . GLY A 1 82 ? 2.684 19.974 6.748 1.00 17.43 82 GLY A O 1
ATOM 698 N N . ALA A 1 83 ? 2.615 18.203 5.382 1.00 16.25 83 ALA A N 1
ATOM 699 C CA . ALA A 1 83 ? 2.291 19.015 4.213 1.00 16.23 83 ALA A CA 1
ATOM 700 C C . ALA A 1 83 ? 0.910 19.650 4.366 1.00 17.19 83 ALA A C 1
ATOM 701 O O . ALA A 1 83 ? 0.691 20.803 3.981 1.00 17.38 83 ALA A O 1
ATOM 703 N N . ILE A 1 84 ? -0.028 18.890 4.919 1.00 17.77 84 ILE A N 1
ATOM 704 C CA . ILE A 1 84 ? -1.376 19.401 5.130 1.00 17.60 84 ILE A CA 1
ATOM 705 C C . ILE A 1 84 ? -1.333 20.508 6.185 1.00 18.96 84 ILE A C 1
ATOM 706 O O . ILE A 1 84 ? -1.959 21.556 6.023 1.00 20.00 84 ILE A O 1
ATOM 711 N N . GLU A 1 85 ? -0.571 20.284 7.250 1.00 18.14 85 GLU A N 1
ATOM 712 C CA . GLU A 1 85 ? -0.440 21.287 8.304 1.00 19.61 85 GLU A CA 1
ATOM 713 C C . GLU A 1 85 ? 0.167 22.565 7.724 1.00 18.88 85 GLU A C 1
ATOM 714 O O . GLU A 1 85 ? -0.289 23.672 8.012 1.00 21.17 85 GLU A O 1
ATOM 720 N N . LEU A 1 86 ? 1.202 22.406 6.906 1.00 18.15 86 LEU A N 1
ATOM 721 C CA . LEU A 1 86 ? 1.863 23.546 6.285 1.00 18.59 86 LEU A CA 1
ATOM 722 C C . LEU A 1 86 ? 0.915 24.442 5.497 1.00 18.99 86 LEU A C 1
ATOM 723 O O . LEU A 1 86 ? 0.904 25.656 5.685 1.00 20.05 86 LEU A O 1
ATOM 728 N N . PHE A 1 87 ? 0.121 23.860 4.605 1.00 18.14 87 PHE A N 1
ATOM 729 C CA . PHE A 1 87 ? -0.778 24.689 3.818 1.00 18.45 87 PHE A CA 1
ATOM 730 C C . PHE A 1 87 ? -1.825 25.385 4.674 1.00 19.26 87 PHE A C 1
ATOM 731 O O . PHE A 1 87 ? -2.214 26.515 4.383 1.00 21.19 87 PHE A O 1
ATOM 739 N N . LYS A 1 88 ? -2.260 24.729 5.742 1.00 21.19 88 LYS A N 1
ATOM 740 C CA . LYS A 1 88 ? -3.225 25.355 6.636 1.00 23.31 88 LYS A 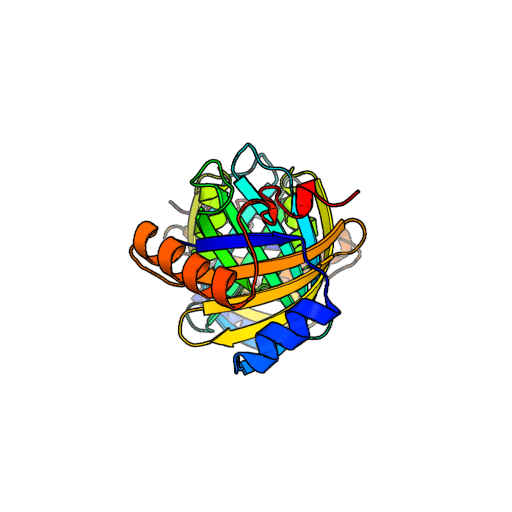CA 1
ATOM 741 C C . LYS A 1 88 ? -2.553 26.543 7.322 1.00 25.21 88 LYS A C 1
ATOM 742 O O . LYS A 1 88 ? -3.143 27.615 7.435 1.00 25.97 88 LYS A O 1
ATOM 748 N N . ARG A 1 89 ? -1.319 26.353 7.781 1.00 25.20 89 ARG A N 1
ATOM 749 C CA . ARG A 1 89 ? -0.604 27.436 8.455 1.00 27.48 89 ARG A CA 1
ATOM 750 C C . ARG A 1 89 ? -0.245 28.581 7.516 1.00 27.37 89 ARG A C 1
ATOM 751 O O . ARG A 1 89 ? -0.001 29.702 7.964 1.00 28.16 89 ARG A O 1
ATOM 759 N N . LEU A 1 90 ? -0.224 28.304 6.215 1.00 26.93 90 LEU A N 1
ATOM 760 C CA . LEU A 1 90 ? 0.084 29.329 5.228 1.00 25.74 90 LEU A CA 1
ATOM 761 C C . LEU A 1 90 ? -1.177 30.111 4.865 1.00 26.79 90 LEU A C 1
ATOM 762 O O . LEU A 1 90 ? -1.126 31.049 4.074 1.00 28.12 90 LEU A O 1
ATOM 767 N N . GLY A 1 91 ? -2.307 29.712 5.438 1.00 27.04 91 GLY A N 1
ATOM 768 C CA . GLY A 1 91 ? -3.553 30.415 5.176 1.00 27.37 91 GLY A CA 1
ATOM 769 C C . GLY A 1 91 ? -4.522 29.758 4.212 1.00 28.10 91 GLY A C 1
ATOM 770 O O . GLY A 1 91 ? -5.608 30.288 3.964 1.00 29.37 91 GLY A O 1
ATOM 771 N N . PHE A 1 92 ? -4.146 28.612 3.659 1.00 26.59 92 PHE A N 1
ATOM 772 C CA . PHE A 1 92 ? -5.021 27.916 2.726 1.00 26.06 92 PHE A CA 1
ATOM 773 C C . PHE A 1 92 ? -6.105 27.149 3.473 1.00 25.34 92 PHE A C 1
ATOM 774 O O . PHE A 1 92 ? -5.868 26.611 4.555 1.00 26.18 92 PHE A O 1
ATOM 782 N N . LYS A 1 93 ? -7.297 27.108 2.890 1.00 27.47 93 LYS A N 1
ATOM 783 C CA . LYS A 1 93 ? -8.430 26.420 3.499 1.00 27.76 93 LYS A CA 1
ATOM 784 C C . LYS A 1 93 ? -8.688 25.082 2.817 1.00 27.47 93 LYS A C 1
ATOM 785 O O . LYS A 1 93 ? -8.566 24.966 1.597 1.00 27.52 93 LYS A O 1
ATOM 791 N N . VAL A 1 94 ? -9.042 24.073 3.607 1.00 26.38 94 VAL A N 1
ATOM 792 C CA . VAL A 1 94 ? -9.334 22.756 3.056 1.00 26.83 94 VAL A CA 1
ATOM 793 C C . VAL A 1 94 ? -10.627 22.836 2.252 1.00 28.41 94 VAL A C 1
ATOM 794 O O . VAL A 1 94 ? -11.673 23.246 2.762 1.00 28.36 94 VAL A O 1
ATOM 798 N N . GLN A 1 95 ? -10.535 22.435 0.992 1.00 27.13 95 GLN A N 1
ATOM 799 C CA . GLN A 1 95 ? -11.655 22.455 0.063 1.00 29.64 95 GLN A CA 1
ATOM 800 C C . GLN A 1 95 ? -12.489 21.178 0.173 1.00 29.24 95 GLN A C 1
ATOM 801 O O . GLN A 1 95 ? -13.704 21.189 -0.043 1.00 30.34 95 GLN A O 1
ATOM 807 N N . GLY A 1 96 ? -11.829 20.079 0.515 1.00 25.70 96 GLY A N 1
ATOM 808 C CA . GLY A 1 96 ? -12.518 18.811 0.652 1.00 24.84 96 GLY A CA 1
ATOM 809 C C . GLY A 1 96 ? -11.539 17.657 0.613 1.00 24.30 96 GLY A C 1
ATOM 810 O O . GLY A 1 96 ? -10.337 17.863 0.457 1.00 23.20 96 GLY A O 1
ATOM 811 N N . VAL A 1 97 ? -12.051 16.441 0.751 1.00 23.19 97 VAL A N 1
ATOM 812 C CA . VAL A 1 97 ? -11.210 15.257 0.733 1.00 22.49 97 VAL A CA 1
ATOM 813 C C . VAL A 1 97 ? -11.781 14.230 -0.225 1.00 23.20 97 VAL A C 1
ATOM 814 O O . VAL A 1 97 ? -12.936 13.833 -0.095 1.00 25.03 97 VAL A O 1
ATOM 818 N N . VAL A 1 98 ? -10.972 13.812 -1.194 1.00 19.37 98 VAL A N 1
ATOM 819 C CA . VAL A 1 98 ? -11.409 12.818 -2.166 1.00 18.56 98 VAL A CA 1
ATOM 820 C C . VAL A 1 98 ? -10.734 11.495 -1.854 1.00 20.17 98 VAL A C 1
ATOM 821 O O . VAL A 1 98 ? -9.508 11.424 -1.766 1.00 21.39 98 VAL A O 1
ATOM 825 N N . LYS A 1 99 ? -11.536 10.450 -1.688 1.00 18.27 99 LYS A N 1
ATOM 826 C CA . LYS A 1 99 ? -11.011 9.127 -1.396 1.00 17.49 99 LYS A CA 1
ATOM 827 C C . LYS A 1 99 ? -11.414 8.193 -2.520 1.00 19.51 99 LYS A C 1
ATOM 828 O O . LYS A 1 99 ? -12.586 8.127 -2.895 1.00 18.91 99 LYS A O 1
ATOM 834 N N . LYS A 1 100 ? -10.450 7.467 -3.065 1.00 17.11 100 LYS A N 1
ATOM 835 C CA . LYS A 1 100 ? -10.775 6.565 -4.155 1.00 17.41 100 LYS A CA 1
ATOM 836 C C . LYS A 1 100 ? -9.849 5.367 -4.218 1.00 17.42 100 LYS A C 1
ATOM 837 O O . LYS A 1 100 ? -8.762 5.373 -3.641 1.00 18.84 100 LYS A O 1
ATOM 843 N N . ARG A 1 101 ? -10.301 4.332 -4.915 1.00 16.08 101 ARG A N 1
ATOM 844 C CA . ARG A 1 101 ? -9.498 3.140 -5.121 1.00 18.70 101 ARG A CA 1
ATOM 845 C C . ARG A 1 101 ? -9.281 3.157 -6.632 1.00 19.80 101 ARG A C 1
ATOM 846 O O . ARG A 1 101 ? -10.237 3.090 -7.402 1.00 19.16 101 ARG A O 1
ATOM 854 N N . ARG A 1 102 ? -8.023 3.268 -7.051 1.00 18.29 102 ARG A N 1
ATOM 855 C CA . ARG A 1 102 ? -7.690 3.351 -8.469 1.00 18.30 102 ARG A CA 1
ATOM 856 C C . ARG A 1 102 ? -6.990 2.126 -9.047 1.00 16.88 102 ARG A C 1
ATOM 857 O O . ARG A 1 102 ? -5.996 1.642 -8.500 1.00 17.06 102 ARG A O 1
ATOM 865 N N . TRP A 1 103 ? -7.535 1.627 -10.156 1.00 15.45 103 TRP A N 1
ATOM 866 C CA . TRP A 1 103 ? -6.985 0.493 -10.889 1.00 18.15 103 TRP A CA 1
ATOM 867 C C . TRP A 1 103 ? -6.248 1.115 -12.071 1.00 17.23 103 TRP A C 1
ATOM 868 O O . TRP A 1 103 ? -6.855 1.813 -12.883 1.00 17.13 103 TRP A O 1
ATOM 879 N N . ILE A 1 104 ? -4.947 0.870 -12.162 1.00 15.02 104 ILE A N 1
ATOM 880 C CA . ILE A 1 104 ? -4.137 1.440 -13.231 1.00 17.19 104 ILE A CA 1
ATOM 881 C C . ILE A 1 104 ? -3.743 0.387 -14.257 1.00 16.13 104 ILE A C 1
ATOM 882 O O . ILE A 1 104 ? -3.250 -0.679 -13.901 1.00 15.75 104 ILE A O 1
ATOM 887 N N . TYR A 1 105 ? -3.991 0.689 -15.528 1.00 16.60 105 TYR A N 1
ATOM 888 C CA . TYR A 1 105 ? -3.635 -0.196 -16.642 1.00 17.02 105 TYR A CA 1
ATOM 889 C C . TYR A 1 105 ? -2.865 0.646 -17.653 1.00 17.49 105 TYR A C 1
ATOM 890 O O . TYR A 1 105 ? -3.100 1.843 -17.767 1.00 18.01 105 TYR A O 1
ATOM 899 N N . LYS A 1 106 ? -1.952 0.023 -18.392 1.00 19.87 106 LYS A N 1
ATOM 900 C CA . LYS A 1 106 ? -1.161 0.750 -19.376 1.00 21.50 106 LYS A CA 1
ATOM 901 C C . LYS A 1 106 ? -1.212 0.068 -20.738 1.00 20.99 106 LYS A C 1
ATOM 902 O O . LYS A 1 106 ? -1.210 -1.159 -20.837 1.00 21.39 106 LYS A O 1
ATOM 908 N N . LEU A 1 107 ? -1.269 0.884 -21.782 1.00 22.14 107 LEU A N 1
ATOM 909 C CA . LEU A 1 107 ? -1.306 0.401 -23.158 1.00 26.26 107 LEU A CA 1
ATOM 910 C C . LEU A 1 107 ? -0.572 1.437 -24.006 1.00 25.67 107 LEU A C 1
ATOM 911 O O . LEU A 1 107 ? -1.120 2.485 -24.347 1.00 25.63 107 LEU A O 1
ATOM 916 N N . ASN A 1 108 ? 0.681 1.142 -24.333 1.00 28.10 108 ASN A N 1
ATOM 917 C CA . ASN A 1 108 ? 1.494 2.065 -25.111 1.00 27.02 108 ASN A CA 1
ATOM 918 C C . ASN A 1 108 ? 1.589 3.406 -24.382 1.00 25.97 108 ASN A C 1
ATOM 919 O O . ASN A 1 108 ? 1.953 3.456 -23.207 1.00 27.19 108 ASN A O 1
ATOM 924 N N . ASN A 1 109 ? 1.252 4.490 -25.072 1.00 23.83 109 ASN A N 1
ATOM 925 C CA . ASN A 1 109 ? 1.325 5.820 -24.482 1.00 23.07 109 ASN A CA 1
ATOM 926 C C . ASN A 1 109 ? 0.025 6.224 -23.792 1.00 21.65 109 ASN A C 1
ATOM 927 O O . ASN A 1 109 ? -0.166 7.384 -23.435 1.00 21.99 109 ASN A O 1
ATOM 932 N N . VAL A 1 110 ? -0.862 5.256 -23.608 1.00 20.57 110 VAL A N 1
ATOM 933 C CA . VAL A 1 110 ? -2.141 5.514 -22.951 1.00 19.52 110 VAL A CA 1
ATOM 934 C C . VAL A 1 110 ? -2.188 4.874 -21.573 1.00 18.88 110 VAL A C 1
ATOM 935 O O . VAL A 1 110 ? -1.728 3.749 -21.382 1.00 20.04 110 VAL A O 1
ATOM 939 N N . THR A 1 111 ? -2.744 5.607 -20.616 1.00 19.70 111 THR A N 1
ATOM 940 C CA . THR A 1 111 ? -2.887 5.110 -19.262 1.00 17.86 111 THR A CA 1
ATOM 941 C C . THR A 1 111 ? -4.365 5.144 -18.908 1.00 16.85 111 THR A C 1
ATOM 942 O O . THR A 1 111 ? -5.053 6.138 -19.153 1.00 18.17 111 THR A O 1
ATOM 946 N N . PHE A 1 112 ? -4.850 4.037 -18.362 1.00 16.70 112 PHE A N 1
ATOM 947 C CA . PHE A 1 112 ? -6.237 3.942 -17.948 1.00 17.57 112 PHE A CA 1
ATOM 948 C C . PHE A 1 112 ? -6.259 4.006 -16.433 1.00 16.98 112 PHE A C 1
ATOM 949 O O . PHE A 1 112 ? -5.550 3.251 -15.767 1.00 16.69 112 PHE A O 1
ATOM 957 N N . GLU A 1 113 ? -7.051 4.917 -15.884 1.00 17.36 113 GLU A N 1
ATOM 958 C CA . GLU A 1 113 ? -7.173 5.009 -14.435 1.00 17.30 113 GLU A CA 1
ATOM 959 C C . GLU A 1 113 ? -8.645 4.769 -14.140 1.00 15.14 113 GLU A C 1
ATOM 960 O O . GLU A 1 113 ? -9.478 5.644 -14.369 1.00 15.85 113 GLU A O 1
ATOM 966 N N . LEU A 1 114 ? -8.957 3.571 -13.656 1.00 16.80 114 LEU A N 1
ATOM 967 C CA . LEU A 1 114 ? -10.334 3.203 -13.331 1.00 17.61 114 LEU A CA 1
ATOM 968 C C . LEU A 1 114 ? -10.517 3.500 -11.858 1.00 17.29 114 LEU A C 1
ATOM 969 O O . LEU A 1 114 ? -9.943 2.824 -11.003 1.00 17.16 114 LEU A O 1
ATOM 974 N N . ASN A 1 115 ? -11.331 4.510 -11.571 1.00 17.55 115 ASN A N 1
ATOM 975 C CA . ASN A 1 115 ? -11.542 4.958 -10.204 1.00 18.11 115 ASN A CA 1
ATOM 976 C C . ASN A 1 115 ? -12.884 4.675 -9.563 1.00 19.29 115 ASN A C 1
ATOM 977 O O . ASN A 1 115 ? -13.929 4.960 -10.146 1.00 21.19 115 ASN A O 1
ATOM 982 N N . ARG A 1 116 ? -12.845 4.130 -8.350 1.00 17.86 116 ARG A N 1
ATOM 983 C CA . ARG A 1 116 ? -14.067 3.903 -7.587 1.00 17.75 116 ARG A CA 1
ATOM 984 C C . ARG A 1 116 ? -13.944 4.994 -6.528 1.00 17.55 116 ARG A C 1
ATOM 985 O O . ARG A 1 116 ? -13.207 4.851 -5.553 1.00 18.55 116 ARG A O 1
ATOM 993 N N . VAL A 1 117 ? -14.657 6.092 -6.752 1.00 17.08 117 VAL A N 1
ATOM 994 C CA . VAL A 1 117 ? -14.579 7.287 -5.892 1.00 17.47 117 VAL A CA 1
ATOM 995 C C . VAL A 1 117 ? -15.678 7.336 -4.827 1.00 20.10 117 VAL A 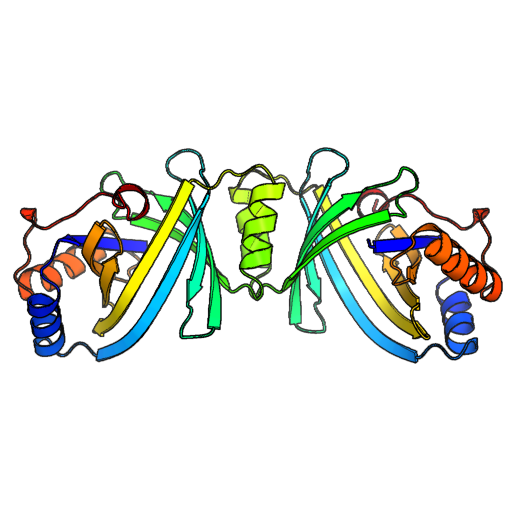C 1
ATOM 996 O O . VAL A 1 117 ? -16.875 7.358 -5.110 1.00 22.05 117 VAL A O 1
ATOM 1000 N N . GLU A 1 118 ? -15.229 7.331 -3.546 1.00 19.49 118 GLU A N 1
ATOM 1001 C CA . GLU A 1 118 ? -16.168 7.458 -2.433 1.00 21.85 118 GLU A CA 1
ATOM 1002 C C . GLU A 1 118 ? -17.068 8.707 -2.590 1.00 22.68 118 GLU A C 1
ATOM 1003 O O . GLU A 1 118 ? -16.616 9.800 -2.917 1.00 21.93 118 GLU A O 1
ATOM 1009 N N . LYS A 1 119 ? -18.401 8.486 -2.429 1.00 23.06 119 LYS A N 1
ATOM 1010 C CA . LYS A 1 119 ? -19.376 9.590 -2.492 1.00 26.08 119 LYS A CA 1
ATOM 1011 C C . LYS A 1 119 ? -19.463 10.262 -3.871 1.00 24.44 119 LYS A C 1
ATOM 1012 O O . LYS A 1 119 ? -19.939 11.379 -4.008 1.00 26.54 119 LYS A O 1
ATOM 1018 N N . ALA A 1 120 ? -19.039 9.573 -4.926 1.00 24.07 120 ALA A N 1
ATOM 1019 C CA . ALA A 1 120 ? -19.133 10.140 -6.269 1.00 22.95 120 ALA A CA 1
ATOM 1020 C C . ALA A 1 120 ? -19.541 9.101 -7.309 1.00 22.64 120 ALA A C 1
ATOM 1021 O O . ALA A 1 120 ? -20.414 9.360 -8.136 1.00 25.56 120 ALA A O 1
ATOM 1023 N N . GLY A 1 121 ? -18.913 7.929 -7.266 1.00 20.90 121 GLY A N 1
ATOM 1024 C CA . GLY A 1 121 ? -19.238 6.882 -8.219 1.00 21.12 121 GLY A CA 1
ATOM 1025 C C . GLY A 1 121 ? -18.011 6.320 -8.914 1.00 21.66 121 GLY A C 1
ATOM 1026 O O . GLY A 1 121 ? -16.889 6.528 -8.453 1.00 19.98 121 GLY A O 1
ATOM 1027 N N . ASP A 1 122 ? -18.217 5.621 -10.027 1.00 20.85 122 ASP A N 1
ATOM 1028 C CA . ASP A 1 122 ? -17.099 5.030 -10.760 1.00 20.97 122 ASP A CA 1
ATOM 1029 C C . ASP A 1 122 ? -16.787 5.799 -12.037 1.00 20.95 122 ASP A C 1
ATOM 1030 O O . ASP A 1 122 ? -17.677 6.119 -12.825 1.00 19.14 122 ASP A O 1
ATOM 1035 N N . PHE A 1 123 ? -15.506 6.089 -12.240 1.00 17.79 123 PHE A N 1
ATOM 1036 C CA . PHE A 1 123 ? -15.080 6.849 -13.403 1.00 17.45 123 PHE A CA 1
ATOM 1037 C C . PHE A 1 123 ? -13.830 6.253 -14.011 1.00 18.60 123 PHE A C 1
ATOM 1038 O O . PHE A 1 123 ? -13.046 5.594 -13.328 1.00 19.83 123 PHE A O 1
ATOM 1046 N N . LEU A 1 124 ? -13.656 6.488 -15.305 1.00 16.41 124 LEU A N 1
ATOM 1047 C CA . LEU A 1 124 ? -12.470 6.014 -16.002 1.00 17.55 124 LEU A CA 1
ATOM 1048 C C . LEU A 1 124 ? -11.808 7.231 -16.607 1.00 16.68 124 LEU A C 1
ATOM 1049 O O . LEU A 1 124 ? -12.445 7.990 -17.334 1.00 16.25 124 LEU A O 1
ATOM 1054 N N . ASP A 1 125 ? -10.537 7.442 -16.285 1.00 15.95 125 ASP A N 1
ATOM 1055 C CA . ASP A 1 125 ? -9.804 8.545 -16.871 1.00 17.30 125 ASP A CA 1
ATOM 1056 C C . ASP A 1 125 ? -8.894 7.909 -17.911 1.00 15.86 125 ASP A C 1
ATOM 1057 O O . ASP A 1 125 ? -8.196 6.938 -17.618 1.00 16.57 125 ASP A O 1
ATOM 1062 N N . ILE A 1 126 ? -8.934 8.423 -19.133 1.00 15.69 126 ILE A N 1
ATOM 1063 C CA . ILE A 1 126 ? -8.060 7.912 -20.179 1.00 16.49 126 ILE A CA 1
ATOM 1064 C C . ILE A 1 126 ? -7.064 9.037 -20.413 1.00 16.45 126 ILE A C 1
ATOM 1065 O O . ILE A 1 126 ? -7.433 10.142 -20.825 1.00 15.15 126 ILE A O 1
ATOM 1070 N N . GLU A 1 127 ? -5.798 8.747 -20.137 1.00 18.07 127 GLU A N 1
ATOM 1071 C CA . GLU A 1 127 ? -4.722 9.725 -20.236 1.00 20.74 127 GLU A CA 1
ATOM 1072 C C . GLU A 1 127 ? -3.722 9.350 -21.332 1.00 19.62 127 GLU A C 1
ATOM 1073 O O . GLU A 1 127 ? -3.415 8.187 -21.557 1.00 20.47 127 GLU A O 1
ATOM 1079 N N . VAL A 1 128 ? -3.181 10.349 -22.014 1.00 20.51 128 VAL A N 1
ATOM 1080 C CA . VAL A 1 128 ? -2.190 10.081 -23.046 1.00 23.11 128 VAL A CA 1
ATOM 1081 C C . VAL A 1 128 ? -1.031 11.051 -22.909 1.00 23.71 128 VAL A C 1
ATOM 1082 O O . VAL A 1 128 ? -1.198 12.170 -22.426 1.00 21.82 128 VAL A O 1
ATOM 1086 N N . ILE A 1 129 ? 0.152 10.607 -23.318 1.00 26.42 129 ILE A N 1
ATOM 1087 C CA . ILE A 1 129 ? 1.340 11.449 -23.271 1.00 30.48 129 ILE A CA 1
ATOM 1088 C C . ILE A 1 129 ? 1.625 11.895 -24.702 1.00 31.44 129 ILE A C 1
ATOM 1089 O O . ILE A 1 129 ? 1.821 11.061 -25.583 1.00 32.63 129 ILE A O 1
ATOM 1094 N N . THR A 1 130 ? 1.627 13.204 -24.935 1.00 34.12 130 THR A N 1
ATOM 1095 C CA . THR A 1 130 ? 1.873 13.738 -26.274 1.00 35.31 130 THR A CA 1
ATOM 1096 C C . THR A 1 130 ? 2.299 15.204 -26.243 1.00 35.96 130 THR A C 1
ATOM 1097 O O . THR A 1 130 ? 1.927 15.956 -25.341 1.00 36.59 130 THR A O 1
ATOM 1101 N N . SER A 1 131 ? 3.091 15.603 -27.234 1.00 37.02 131 SER A N 1
ATOM 1102 C CA . SER A 1 131 ? 3.555 16.981 -27.329 1.00 37.27 131 SER A CA 1
ATOM 1103 C C . SER A 1 131 ? 2.482 17.815 -28.009 1.00 37.57 131 SER A C 1
ATOM 1104 O O . SER A 1 131 ? 2.455 19.039 -27.879 1.00 38.60 131 SER A O 1
ATOM 1107 N N . ASN A 1 132 ? 1.593 17.140 -28.731 1.00 37.96 132 ASN A N 1
ATOM 1108 C CA . ASN A 1 132 ? 0.511 17.810 -29.441 1.00 38.16 132 ASN A CA 1
ATOM 1109 C C . ASN A 1 132 ? -0.848 17.434 -28.860 1.00 37.54 132 ASN A C 1
ATOM 1110 O O . ASN A 1 132 ? -1.344 16.332 -29.085 1.00 38.22 132 ASN A O 1
ATOM 1115 N N . PRO A 1 133 ? -1.468 18.355 -28.105 1.00 36.87 133 PRO A N 1
ATOM 1116 C CA . PRO A 1 133 ? -2.776 18.135 -27.480 1.00 36.98 133 PRO A CA 1
ATOM 1117 C C . PRO A 1 133 ? -3.841 17.566 -28.418 1.00 37.33 133 PRO A C 1
ATOM 1118 O O . PRO A 1 133 ? -4.572 16.650 -28.050 1.00 36.89 133 PRO A O 1
ATOM 1122 N N . GLU A 1 134 ? -3.924 18.110 -29.628 1.00 38.15 134 GLU A N 1
ATOM 1123 C CA . GLU A 1 134 ? -4.910 17.651 -30.605 1.00 38.23 134 GLU A CA 1
ATOM 1124 C C . GLU A 1 134 ? -4.750 16.177 -30.965 1.00 36.71 134 GLU A C 1
ATOM 1125 O O . GLU A 1 134 ? -5.726 15.426 -30.989 1.00 35.78 134 GLU A O 1
ATOM 1131 N N . GLU A 1 135 ? -3.519 15.771 -31.255 1.00 34.75 135 GLU A N 1
ATOM 1132 C CA . GLU A 1 135 ? -3.232 14.386 -31.608 1.00 34.73 135 GLU A CA 1
ATOM 1133 C C . GLU A 1 135 ? -3.503 13.490 -30.406 1.00 31.88 135 GLU A C 1
ATOM 1134 O O . GLU A 1 135 ? -3.919 12.340 -30.553 1.00 31.27 135 GLU A O 1
ATOM 1140 N N . GLY A 1 136 ? -3.261 14.028 -29.216 1.00 30.02 136 GLY A N 1
ATOM 1141 C CA . GLY A 1 136 ? -3.483 13.265 -28.003 1.00 27.60 136 GLY A CA 1
ATOM 1142 C C . GLY A 1 136 ? -4.954 12.958 -27.806 1.00 26.26 136 GLY A C 1
ATOM 1143 O O . GLY A 1 136 ? -5.326 11.824 -27.496 1.00 25.12 136 GLY A O 1
ATOM 1144 N N . LYS A 1 137 ? -5.796 13.968 -27.985 1.00 25.38 137 LYS A N 1
ATOM 1145 C CA . LYS A 1 137 ? -7.230 13.766 -27.826 1.00 25.86 137 LYS A CA 1
ATOM 1146 C C . LYS A 1 137 ? -7.754 12.783 -28.862 1.00 24.31 137 LYS A C 1
ATOM 1147 O O . LYS A 1 137 ? -8.683 12.030 -28.589 1.00 22.92 137 LYS A O 1
ATOM 1153 N N . LYS A 1 138 ? -7.156 12.783 -30.051 1.00 23.42 138 LYS A N 1
ATOM 1154 C CA . LYS A 1 138 ? -7.575 11.862 -31.103 1.00 24.59 138 LYS A CA 1
ATOM 1155 C C . LYS A 1 138 ? -7.261 10.431 -30.680 1.00 23.49 138 LYS A C 1
ATOM 1156 O O . LYS A 1 138 ? -8.028 9.501 -30.952 1.00 22.22 138 LYS A O 1
ATOM 1162 N N . ILE A 1 139 ? -6.130 10.256 -30.005 1.00 22.40 139 ILE A N 1
ATOM 1163 C CA . ILE A 1 139 ? -5.736 8.932 -29.546 1.00 21.29 139 ILE A CA 1
ATOM 1164 C C . ILE A 1 139 ? -6.680 8.472 -28.442 1.00 19.56 139 ILE A C 1
ATOM 1165 O O . ILE A 1 139 ? -7.120 7.324 -28.425 1.00 19.74 139 ILE A O 1
ATOM 1170 N N . ILE A 1 140 ? -6.986 9.379 -27.522 1.00 19.83 140 ILE A N 1
ATOM 1171 C CA . ILE A 1 140 ? -7.883 9.059 -26.421 1.00 19.01 140 ILE A CA 1
ATOM 1172 C C . ILE A 1 140 ? -9.237 8.630 -26.959 1.00 19.50 140 ILE A C 1
ATOM 1173 O O . ILE A 1 140 ? -9.804 7.645 -26.498 1.00 19.60 140 ILE A O 1
ATOM 1178 N N . TRP A 1 141 ? -9.751 9.357 -27.945 1.00 19.15 141 TRP A N 1
ATOM 1179 C CA . TRP A 1 141 ? -11.052 8.990 -28.490 1.00 19.58 141 TRP A CA 1
ATOM 1180 C C . TRP A 1 141 ? -11.062 7.686 -29.288 1.00 19.25 141 TRP A C 1
ATOM 1181 O O . TRP A 1 141 ? -12.065 6.977 -29.293 1.00 19.89 141 TRP A O 1
ATOM 1192 N N . ASP A 1 142 ? -9.955 7.342 -29.942 1.00 19.52 142 ASP A N 1
ATOM 1193 C CA . ASP A 1 142 ? -9.914 6.077 -30.669 1.00 21.41 142 ASP A CA 1
ATOM 1194 C C . ASP A 1 142 ? -9.995 4.945 -29.645 1.00 19.65 142 ASP A C 1
ATOM 1195 O O . ASP A 1 142 ? -10.658 3.927 -29.865 1.00 19.94 142 ASP A O 1
ATOM 1200 N N . VAL A 1 143 ? -9.309 5.131 -28.519 1.00 18.52 143 VAL A N 1
ATOM 1201 C CA . VAL A 1 143 ? -9.316 4.142 -27.448 1.00 19.04 143 VAL A CA 1
ATOM 1202 C C . VAL A 1 143 ? -10.701 4.088 -26.798 1.00 17.57 143 VAL A C 1
ATOM 1203 O O . VAL A 1 143 ? -11.236 3.012 -26.551 1.00 18.14 143 VAL A O 1
ATOM 1207 N N . ALA A 1 144 ? -11.281 5.252 -26.531 1.00 16.98 144 ALA A N 1
ATOM 1208 C CA . ALA A 1 144 ? -12.597 5.307 -25.900 1.00 17.27 144 ALA A CA 1
ATOM 1209 C C . ALA A 1 144 ? -13.642 4.542 -26.716 1.00 18.34 144 ALA A C 1
ATOM 1210 O O . ALA A 1 144 ? -14.405 3.746 -26.168 1.00 18.71 144 ALA A O 1
ATOM 1212 N N . ARG A 1 145 ? -13.678 4.793 -28.020 1.00 19.59 145 ARG A N 1
ATOM 1213 C CA . ARG A 1 145 ? -14.640 4.118 -28.889 1.00 20.28 145 ARG A CA 1
ATOM 1214 C C . ARG A 1 145 ? -14.401 2.613 -28.933 1.00 22.00 145 ARG A C 1
ATOM 1215 O O . ARG A 1 145 ? -15.339 1.818 -29.071 1.00 20.50 145 ARG A O 1
ATOM 1223 N N . ARG A 1 146 ? -13.144 2.208 -28.816 1.00 19.46 146 ARG A N 1
ATOM 1224 C CA . ARG A 1 146 ? -12.849 0.788 -28.826 1.00 20.85 146 ARG A CA 1
ATOM 1225 C C . ARG A 1 146 ? -13.401 0.152 -27.553 1.00 20.63 146 ARG A C 1
ATOM 1226 O O . ARG A 1 146 ? -13.658 -1.051 -27.508 1.00 21.59 146 ARG A O 1
ATOM 1234 N N . LEU A 1 147 ? -13.586 0.970 -26.520 1.00 18.97 147 LEU A N 1
ATOM 1235 C CA . LEU A 1 147 ? -14.133 0.495 -25.257 1.00 18.35 147 LEU A CA 1
ATOM 1236 C C . LEU A 1 147 ? -15.650 0.679 -25.229 1.00 18.58 147 LEU A C 1
ATOM 1237 O O . LEU A 1 147 ? -16.294 0.394 -24.225 1.00 22.46 147 LEU A O 1
ATOM 1242 N N . GLY A 1 148 ? -16.212 1.169 -26.330 1.00 20.20 148 GLY A N 1
ATOM 1243 C CA . GLY A 1 148 ? -17.651 1.361 -26.391 1.00 19.37 148 GLY A CA 1
ATOM 1244 C C . GLY A 1 148 ? -18.160 2.613 -25.703 1.00 20.72 148 GLY A C 1
ATOM 1245 O O . GLY A 1 148 ? -19.352 2.732 -25.417 1.00 21.48 148 GLY A O 1
ATOM 1246 N N . LEU A 1 149 ? -17.264 3.553 -25.429 1.00 19.22 149 LEU A N 1
ATOM 1247 C CA . LEU A 1 149 ? -17.657 4.793 -24.782 1.00 19.77 149 LEU A CA 1
ATOM 1248 C C . LEU A 1 149 ? -18.000 5.828 -25.848 1.00 20.80 149 LEU A C 1
ATOM 1249 O O . LEU A 1 149 ? -17.496 5.759 -26.969 1.00 21.98 149 LEU A O 1
ATOM 1254 N N . LYS A 1 150 ? -18.852 6.784 -25.485 1.00 21.37 150 LYS A N 1
ATOM 1255 C CA . LYS A 1 150 ? -19.284 7.844 -26.392 1.00 21.89 150 LYS A CA 1
ATOM 1256 C C . LYS A 1 150 ? -19.184 9.205 -25.707 1.00 20.42 150 LYS A C 1
ATOM 1257 O O . LYS A 1 150 ? -18.900 9.291 -24.516 1.00 20.18 150 LYS A O 1
ATOM 1263 N N . GLU A 1 151 ? -19.431 10.273 -26.457 1.00 20.06 151 GLU A N 1
ATOM 1264 C CA . GLU A 1 151 ? -19.360 11.611 -25.891 1.00 21.06 151 GLU A CA 1
ATOM 1265 C C . GLU A 1 151 ? -20.337 11.828 -24.739 1.00 19.18 151 GLU A C 1
ATOM 1266 O O . GLU A 1 151 ? -20.040 12.576 -23.811 1.00 18.12 151 GLU A O 1
ATOM 1272 N N . GLU A 1 152 ? -21.495 11.176 -24.787 1.00 19.56 152 GLU A N 1
ATOM 1273 C CA . GLU A 1 152 ? -22.475 11.349 -23.714 1.00 21.61 152 GLU A CA 1
ATOM 1274 C C . GLU A 1 152 ? -21.988 10.762 -22.396 1.00 21.53 152 GLU A C 1
ATOM 1275 O O . GLU A 1 152 ? -22.550 11.054 -21.339 1.00 22.75 152 GLU A O 1
ATOM 1281 N N . ASP A 1 153 ? -20.942 9.941 -22.462 1.00 20.36 153 ASP A N 1
ATOM 1282 C CA . ASP A 1 153 ? -20.389 9.297 -21.272 1.00 19.91 153 ASP A CA 1
ATOM 1283 C C . ASP A 1 153 ? -19.370 10.168 -20.555 1.00 18.73 153 ASP A C 1
ATOM 1284 O O . ASP A 1 153 ? -18.964 9.862 -19.431 1.00 19.90 153 ASP A O 1
ATOM 1289 N N . VAL A 1 154 ? -18.952 11.243 -21.204 1.00 17.82 154 VAL A N 1
ATOM 1290 C CA . VAL A 1 154 ? -17.945 12.125 -20.622 1.00 18.68 154 VAL A CA 1
ATOM 1291 C C . VAL A 1 154 ? -18.426 12.887 -19.393 1.00 21.06 154 VAL A C 1
ATOM 1292 O O . VAL A 1 154 ? -19.581 13.318 -19.322 1.00 21.55 154 VAL A O 1
ATOM 1296 N N . GLU A 1 155 ? -17.529 13.028 -18.417 1.00 21.51 155 GLU A N 1
ATOM 1297 C CA . GLU A 1 155 ? -17.808 13.775 -17.196 1.00 23.35 155 GLU A CA 1
ATOM 1298 C C . GLU A 1 155 ? -16.747 14.870 -17.105 1.00 24.58 155 GLU A C 1
ATOM 1299 O O . GLU A 1 155 ? -15.577 14.595 -16.839 1.00 24.45 155 GLU A O 1
ATOM 1305 N N . PRO A 1 156 ? -17.144 16.129 -17.335 1.00 24.81 156 PRO A N 1
ATOM 1306 C CA . PRO A 1 156 ? -16.218 17.265 -17.286 1.00 26.08 156 PRO A CA 1
ATOM 1307 C C . PRO A 1 156 ? -15.764 17.668 -15.883 1.00 25.59 156 PRO A C 1
ATOM 1308 O O . PRO A 1 156 ? -14.632 18.111 -15.692 1.00 26.85 156 PRO A O 1
ATOM 1312 N N . LYS A 1 157 ? -16.647 17.514 -14.904 1.00 24.48 157 LYS A N 1
ATOM 1313 C CA . LYS A 1 157 ? -16.330 17.910 -13.538 1.00 23.81 157 LYS A CA 1
ATOM 1314 C C . LYS A 1 157 ? -15.127 17.213 -12.915 1.00 22.22 157 LYS A C 1
ATOM 1315 O O . LYS A 1 157 ? -14.854 16.044 -13.183 1.00 21.30 157 LYS A O 1
ATOM 1321 N N . LEU A 1 158 ? -14.412 17.955 -12.076 1.00 21.33 158 LEU A N 1
ATOM 1322 C CA . LEU A 1 158 ? -13.248 17.425 -11.375 1.00 21.19 158 LEU A CA 1
ATOM 1323 C C . LEU A 1 158 ? -13.753 16.594 -10.201 1.00 20.61 158 LEU A C 1
ATOM 1324 O O . LEU A 1 158 ? -14.868 16.793 -9.732 1.00 20.90 158 LEU A O 1
ATOM 1329 N N . TYR A 1 159 ? -12.932 15.669 -9.719 1.00 19.75 159 TYR A N 1
ATOM 1330 C CA . TYR A 1 159 ? -13.334 14.830 -8.603 1.00 20.37 159 TYR A CA 1
ATOM 1331 C C . TYR A 1 159 ? -13.696 15.630 -7.361 1.00 20.20 159 TYR A C 1
ATOM 1332 O O . TYR A 1 159 ? -14.613 15.261 -6.633 1.00 20.25 159 TYR A O 1
ATOM 1341 N N . ILE A 1 160 ? -12.986 16.727 -7.119 1.00 20.09 160 ILE A N 1
ATOM 1342 C CA . ILE A 1 160 ? -13.278 17.540 -5.946 1.00 22.04 160 ILE A CA 1
ATOM 1343 C C . ILE A 1 160 ? -14.657 18.208 -6.081 1.00 24.56 160 ILE A C 1
ATOM 1344 O O . ILE A 1 160 ? -15.289 18.555 -5.083 1.00 23.36 160 ILE A O 1
ATOM 1349 N N . GLU A 1 161 ? -15.136 18.356 -7.316 1.00 24.66 161 GLU A N 1
ATOM 1350 C CA . GLU A 1 161 ? -16.456 18.949 -7.559 1.00 27.93 161 GLU A CA 1
ATOM 1351 C C . GLU A 1 161 ? -17.547 17.867 -7.572 1.00 27.96 161 GLU A C 1
ATOM 1352 O O . GLU A 1 161 ? -18.727 18.160 -7.380 1.00 30.53 161 GLU A O 1
ATOM 1358 N N . LEU A 1 162 ? -17.148 16.619 -7.799 1.00 27.27 162 LEU A N 1
ATOM 1359 C CA . LEU A 1 162 ? -18.086 15.500 -7.870 1.00 27.12 162 LEU A CA 1
ATOM 1360 C C . LEU A 1 162 ? -18.496 14.870 -6.545 1.00 27.80 162 LEU A C 1
ATOM 1361 O O . LEU A 1 162 ? -19.605 14.353 -6.425 1.00 28.18 162 LEU A O 1
ATOM 1366 N N . ILE A 1 163 ? -17.610 14.900 -5.555 1.00 27.89 163 ILE A N 1
ATOM 1367 C CA . ILE A 1 163 ? -17.928 14.299 -4.268 1.00 28.36 163 ILE A CA 1
ATOM 1368 C C . ILE A 1 163 ? -19.077 15.026 -3.575 1.00 30.73 163 ILE A C 1
ATOM 1369 O O . ILE A 1 163 ? -19.111 16.256 -3.515 1.00 30.91 163 ILE A O 1
ATOM 1374 N N . ASN A 1 164 ? -20.022 14.246 -3.063 1.00 33.39 164 ASN A N 1
ATOM 1375 C CA . ASN A 1 164 ? -21.193 14.782 -2.386 1.00 35.82 164 ASN A CA 1
ATOM 1376 C C . ASN A 1 164 ? -20.874 15.176 -0.949 1.00 37.89 164 ASN A C 1
ATOM 1377 O O . ASN A 1 164 ? -19.752 14.873 -0.491 1.00 40.03 164 ASN A O 1
ATOM 1382 N N . MET B 1 1 ? 9.234 22.807 21.404 1.00 36.79 1 MET B N 1
ATOM 1383 C CA . MET B 1 1 ? 9.643 24.160 20.929 1.00 36.42 1 MET B CA 1
ATOM 1384 C C . MET B 1 1 ? 11.136 24.159 20.632 1.00 35.55 1 MET B C 1
ATOM 1385 O O . MET B 1 1 ? 11.923 23.581 21.382 1.00 34.50 1 MET B O 1
ATOM 1390 N N . GLU B 1 2 ? 11.526 24.799 19.534 1.00 33.01 2 GLU B N 1
ATOM 1391 C CA . GLU B 1 2 ? 12.933 24.866 19.173 1.00 32.09 2 GLU B CA 1
ATOM 1392 C C . GLU B 1 2 ? 13.554 25.990 19.993 1.00 29.53 2 GLU B C 1
ATOM 1393 O O . GLU B 1 2 ? 13.041 27.107 20.001 1.00 29.07 2 GLU B O 1
ATOM 1399 N N . ILE B 1 3 ? 14.647 25.686 20.687 1.00 27.46 3 ILE B N 1
ATOM 1400 C CA . ILE B 1 3 ? 15.337 26.679 21.507 1.00 25.13 3 ILE B CA 1
ATOM 1401 C C . ILE B 1 3 ? 16.793 26.766 21.075 1.00 24.12 3 ILE B C 1
ATOM 1402 O O . ILE B 1 3 ? 17.507 25.763 21.057 1.00 21.93 3 ILE B O 1
ATOM 1407 N N . GLU B 1 4 ? 17.243 27.964 20.727 1.00 23.10 4 GLU B N 1
ATOM 1408 C CA . GLU B 1 4 ? 18.622 28.112 20.304 1.00 25.07 4 GLU B CA 1
ATOM 1409 C C . GLU B 1 4 ? 19.115 29.549 20.381 1.00 23.34 4 GLU B C 1
ATOM 1410 O O . GLU B 1 4 ? 18.340 30.497 20.259 1.00 25.29 4 GLU B O 1
ATOM 1416 N N . VAL B 1 5 ? 20.417 29.697 20.588 1.00 21.11 5 VAL B N 1
ATOM 1417 C CA . VAL B 1 5 ? 21.028 31.011 20.653 1.00 18.94 5 VAL B CA 1
ATOM 1418 C C . VAL B 1 5 ? 22.149 31.002 19.624 1.00 18.45 5 VAL B C 1
ATOM 1419 O O . VAL B 1 5 ? 22.905 30.034 19.530 1.00 16.59 5 VAL B O 1
ATOM 1423 N N . LYS B 1 6 ? 22.232 32.077 18.848 1.00 16.69 6 LYS B N 1
ATOM 1424 C CA . LYS B 1 6 ? 23.235 32.217 17.798 1.00 17.81 6 LYS B CA 1
ATOM 1425 C C . LYS B 1 6 ? 24.346 33.158 18.247 1.00 18.32 6 LYS B C 1
ATOM 1426 O O . LYS B 1 6 ? 24.081 34.179 18.877 1.00 18.89 6 LYS B O 1
ATOM 1432 N N . PHE B 1 7 ? 25.581 32.812 17.904 1.00 17.87 7 PHE B N 1
ATOM 1433 C CA . PHE B 1 7 ? 26.737 33.628 18.261 1.00 18.50 7 PHE B CA 1
ATOM 1434 C C . PHE B 1 7 ? 27.621 33.925 17.056 1.00 20.28 7 PHE B C 1
ATOM 1435 O O . PHE B 1 7 ? 27.762 33.093 16.157 1.00 18.13 7 PHE B O 1
ATOM 1443 N N . ARG B 1 8 ? 28.206 35.121 17.040 1.00 19.17 8 ARG B N 1
ATOM 1444 C CA . ARG B 1 8 ? 29.142 35.488 15.984 1.00 22.87 8 ARG B CA 1
ATOM 1445 C C . ARG B 1 8 ? 30.453 34.943 16.515 1.00 22.23 8 ARG B C 1
ATOM 1446 O O . ARG B 1 8 ? 30.834 35.227 17.656 1.00 25.35 8 ARG B O 1
ATOM 1454 N N . VAL B 1 9 ? 31.154 34.166 15.703 1.00 20.80 9 VAL B N 1
ATOM 1455 C CA . VAL B 1 9 ? 32.380 33.552 16.174 1.00 20.15 9 VAL B CA 1
ATOM 1456 C C . VAL B 1 9 ? 33.493 33.510 15.153 1.00 21.90 9 VAL B C 1
ATOM 1457 O O . VAL B 1 9 ? 33.290 33.811 13.978 1.00 23.84 9 VAL B O 1
ATOM 1461 N N . ASN B 1 10 ? 34.673 33.132 15.629 1.00 23.55 10 ASN B N 1
ATOM 1462 C CA . ASN B 1 10 ? 35.818 32.944 14.755 1.00 25.73 10 ASN B CA 1
ATOM 1463 C C . ASN B 1 10 ? 35.793 31.429 14.559 1.00 25.73 10 ASN B C 1
ATOM 1464 O O . ASN B 1 10 ? 35.996 30.662 15.507 1.00 25.68 10 ASN B O 1
ATOM 1469 N N . PHE B 1 11 ? 35.515 31.013 13.330 1.00 26.10 11 PHE B N 1
ATOM 1470 C CA . PHE B 1 11 ? 35.411 29.602 12.976 1.00 25.12 11 PHE B CA 1
ATOM 1471 C C . PHE B 1 11 ? 36.490 28.657 13.502 1.00 24.60 11 PHE B C 1
ATOM 1472 O O . PHE B 1 11 ? 36.185 27.652 14.147 1.00 23.20 11 PHE B O 1
ATOM 1480 N N . GLU B 1 12 ? 37.750 28.953 13.201 1.00 25.77 12 GLU B N 1
ATOM 1481 C CA . GLU B 1 12 ? 38.842 28.092 13.633 1.00 26.32 12 GLU B CA 1
ATOM 1482 C C . GLU B 1 12 ? 38.932 27.957 15.152 1.00 26.64 12 GLU B C 1
ATOM 1483 O O . GLU B 1 12 ? 39.099 26.855 15.675 1.00 25.65 12 GLU B O 1
ATOM 1489 N N . ASP B 1 13 ? 38.824 29.078 15.855 1.00 27.57 13 ASP B N 1
ATOM 1490 C CA . ASP B 1 13 ? 38.912 29.072 17.309 1.00 29.24 13 ASP B CA 1
ATOM 1491 C C . ASP B 1 13 ? 37.794 28.277 17.982 1.00 27.20 13 ASP B C 1
ATOM 1492 O O . ASP B 1 13 ? 38.056 27.413 18.820 1.00 25.59 13 ASP B O 1
ATOM 1497 N N . ILE B 1 14 ? 36.550 28.558 17.607 1.00 24.57 14 ILE B N 1
ATOM 1498 C CA . ILE B 1 14 ? 35.418 27.873 18.223 1.00 24.45 14 ILE B CA 1
ATOM 1499 C C . ILE B 1 14 ? 35.331 26.388 17.854 1.00 23.96 14 ILE B C 1
ATOM 1500 O O . ILE B 1 14 ? 34.867 25.573 18.652 1.00 23.50 14 ILE B O 1
ATOM 1505 N N . LYS B 1 15 ? 35.775 26.034 16.651 1.00 23.07 15 LYS B N 1
ATOM 1506 C CA . LYS B 1 15 ? 35.754 24.636 16.226 1.00 24.83 15 LYS B CA 1
ATOM 1507 C C . LYS B 1 15 ? 36.681 23.868 17.163 1.00 25.09 15 LYS B C 1
ATOM 1508 O O . LYS B 1 15 ? 36.364 22.770 17.619 1.00 24.77 15 LYS B O 1
ATOM 1514 N N . ARG B 1 16 ? 37.827 24.475 17.445 1.00 24.98 16 ARG B N 1
ATOM 1515 C CA . ARG B 1 16 ? 38.835 23.913 18.336 1.00 27.50 16 ARG B CA 1
ATOM 1516 C C . ARG B 1 16 ? 38.243 23.695 19.726 1.00 25.45 16 ARG B C 1
ATOM 1517 O O . ARG B 1 16 ? 38.397 22.629 20.319 1.00 26.08 16 ARG B O 1
ATOM 1525 N N . LYS B 1 17 ? 37.568 24.721 20.237 1.00 25.33 17 LYS B N 1
ATOM 1526 C CA . LYS B 1 17 ? 36.946 24.658 21.555 1.00 2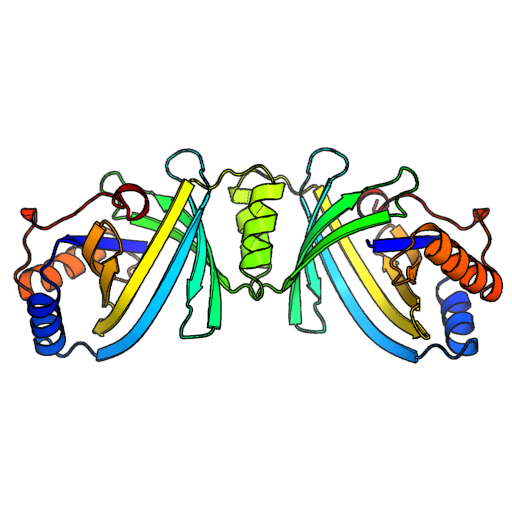5.32 17 LYS B CA 1
ATOM 1527 C C . LYS B 1 17 ? 35.865 23.587 21.638 1.00 24.93 17 LYS B C 1
ATOM 1528 O O . LYS B 1 17 ? 35.800 22.834 22.610 1.00 24.25 17 LYS B O 1
ATOM 1534 N N . ILE B 1 18 ? 35.012 23.525 20.620 1.00 22.57 18 ILE B N 1
ATOM 1535 C CA . ILE B 1 18 ? 33.934 22.543 20.596 1.00 23.59 18 ILE B CA 1
ATOM 1536 C C . ILE B 1 18 ? 34.487 21.122 20.636 1.00 23.59 18 ILE B C 1
ATOM 1537 O O . ILE B 1 18 ? 33.994 20.275 21.382 1.00 24.77 18 ILE B O 1
ATOM 1542 N N . GLU B 1 19 ? 35.510 20.861 19.832 1.00 25.42 19 GLU B N 1
ATOM 1543 C CA . GLU B 1 19 ? 36.120 19.539 19.809 1.00 28.02 19 GLU B CA 1
ATOM 1544 C C . GLU B 1 19 ? 36.827 19.304 21.136 1.00 28.92 19 GLU B C 1
ATOM 1545 O O . GLU B 1 19 ? 36.923 18.170 21.610 1.00 29.62 19 GLU B O 1
ATOM 1551 N N . GLY B 1 20 ? 37.300 20.394 21.735 1.00 29.55 20 GLY B N 1
ATOM 1552 C CA . GLY B 1 20 ? 38.015 20.328 23.022 1.00 30.25 20 GLY B CA 1
ATOM 1553 C C . GLY B 1 20 ? 37.099 19.814 24.158 1.00 31.28 20 GLY B C 1
ATOM 1554 O O . GLY B 1 20 ? 37.514 19.178 25.132 1.00 31.52 20 GLY B O 1
ATOM 1555 N N . LEU B 1 21 ? 35.800 20.132 23.988 1.00 31.79 21 LEU B N 1
ATOM 1556 C CA . LEU B 1 21 ? 34.746 19.764 24.950 1.00 34.34 21 LEU B CA 1
ATOM 1557 C C . LEU B 1 21 ? 34.370 18.282 24.867 1.00 33.89 21 LEU B C 1
ATOM 1558 O O . LEU B 1 21 ? 33.642 17.743 25.706 1.00 36.54 21 LEU B O 1
ATOM 1563 N N . GLY B 1 22 ? 34.830 17.634 23.775 1.00 34.04 22 GLY B N 1
ATOM 1564 C CA . GLY B 1 22 ? 34.464 16.239 23.536 1.00 32.13 22 GLY B CA 1
ATOM 1565 C C . GLY B 1 22 ? 33.143 16.132 22.773 1.00 31.24 22 GLY B C 1
ATOM 1566 O O . GLY B 1 22 ? 32.479 15.104 22.754 1.00 30.99 22 GLY B O 1
ATOM 1567 N N . ALA B 1 23 ? 32.690 17.178 22.088 1.00 29.22 23 ALA B N 1
ATOM 1568 C CA . ALA B 1 23 ? 31.456 17.074 21.315 1.00 28.83 23 ALA B CA 1
ATOM 1569 C C . ALA B 1 23 ? 31.710 16.085 20.180 1.00 28.15 23 ALA B C 1
ATOM 1570 O O . ALA B 1 23 ? 32.819 16.015 19.649 1.00 29.93 23 ALA B O 1
ATOM 1572 N N . LYS B 1 24 ? 30.685 15.322 19.814 1.00 26.65 24 LYS B N 1
ATOM 1573 C CA . LYS B 1 24 ? 30.813 14.325 18.754 1.00 27.74 24 LYS B CA 1
ATOM 1574 C C . LYS B 1 24 ? 30.514 14.915 17.379 1.00 25.11 24 LYS B C 1
ATOM 1575 O O . LYS B 1 24 ? 29.433 15.447 17.151 1.00 25.58 24 LYS B O 1
ATOM 1581 N N . PHE B 1 25 ? 31.473 14.809 16.467 1.00 25.27 25 PHE B N 1
ATOM 1582 C CA . PHE B 1 25 ? 31.295 15.331 15.116 1.00 23.88 25 PHE B CA 1
ATOM 1583 C C . PHE B 1 25 ? 30.306 14.451 14.363 1.00 24.89 25 PHE B C 1
ATOM 1584 O O . PHE B 1 25 ? 30.502 13.239 14.245 1.00 26.73 25 PHE B O 1
ATOM 1592 N N . PHE B 1 26 ? 29.242 15.063 13.857 1.00 23.43 26 PHE B N 1
ATOM 1593 C CA . PHE B 1 26 ? 28.222 14.325 13.127 1.00 23.63 26 PHE B CA 1
ATOM 1594 C C . PHE B 1 26 ? 28.464 14.373 11.623 1.00 23.49 26 PHE B C 1
ATOM 1595 O O . PHE B 1 26 ? 28.373 13.348 10.931 1.00 24.23 26 PHE B O 1
ATOM 1603 N N . GLY B 1 27 ? 28.767 15.564 11.117 1.00 19.06 27 GLY B N 1
ATOM 1604 C CA . GLY B 1 27 ? 29.015 15.722 9.698 1.00 20.37 27 GLY B CA 1
ATOM 1605 C C . GLY B 1 27 ? 28.943 17.162 9.228 1.00 20.52 27 GLY B C 1
ATOM 1606 O O . GLY B 1 27 ? 28.646 18.071 10.012 1.00 19.55 27 GLY B O 1
ATOM 1607 N N . ILE B 1 28 ? 29.235 17.361 7.946 1.00 20.22 28 ILE B N 1
ATOM 1608 C CA . ILE B 1 28 ? 29.208 18.674 7.313 1.00 19.67 28 ILE B CA 1
ATOM 1609 C C . ILE B 1 28 ? 28.091 18.681 6.288 1.00 21.05 28 ILE B C 1
ATOM 1610 O O . ILE B 1 28 ? 27.937 17.722 5.531 1.00 20.26 28 ILE B O 1
ATOM 1615 N N . GLU B 1 29 ? 27.307 19.752 6.271 1.00 19.56 29 GLU B N 1
ATOM 1616 C CA . GLU B 1 29 ? 26.222 19.878 5.311 1.00 19.90 29 GLU B CA 1
ATOM 1617 C C . GLU B 1 29 ? 26.401 21.161 4.511 1.00 20.64 29 GLU B C 1
ATOM 1618 O O . GLU B 1 29 ? 26.541 22.239 5.088 1.00 20.10 29 GLU B O 1
ATOM 1624 N N . GLU B 1 30 ? 26.435 21.035 3.186 1.00 19.44 30 GLU B N 1
ATOM 1625 C CA . GLU B 1 30 ? 26.553 22.196 2.307 1.00 21.42 30 GLU B CA 1
ATOM 1626 C C . GLU B 1 30 ? 25.112 22.514 1.956 1.00 20.49 30 GLU B C 1
ATOM 1627 O O . GLU B 1 30 ? 24.482 21.803 1.168 1.00 20.18 30 GLU B O 1
ATOM 1633 N N . GLN B 1 31 ? 24.588 23.577 2.555 1.00 19.52 31 GLN B N 1
ATOM 1634 C CA . GLN B 1 31 ? 23.195 23.943 2.368 1.00 19.90 31 GLN B CA 1
ATOM 1635 C C . GLN B 1 31 ? 22.914 25.175 1.522 1.00 20.03 31 GLN B C 1
ATOM 1636 O O . GLN B 1 31 ? 23.674 26.142 1.520 1.00 20.92 31 GLN B O 1
ATOM 1642 N N . GLU B 1 32 ? 21.801 25.117 0.803 1.00 18.16 32 GLU B N 1
ATOM 1643 C CA . GLU B 1 32 ? 21.341 26.226 -0.013 1.00 19.16 32 GLU B CA 1
ATOM 1644 C C . GLU B 1 32 ? 19.857 26.371 0.317 1.00 19.47 32 GLU B C 1
ATOM 1645 O O . GLU B 1 32 ? 19.058 25.472 0.022 1.00 17.11 32 GLU B O 1
ATOM 1651 N N . ASP B 1 33 ? 19.500 27.491 0.944 1.00 17.56 33 ASP B N 1
ATOM 1652 C CA . ASP B 1 33 ? 18.120 27.754 1.334 1.00 19.57 33 ASP B CA 1
ATOM 1653 C C . ASP B 1 33 ? 17.479 28.865 0.522 1.00 20.19 33 ASP B C 1
ATOM 1654 O O . ASP B 1 33 ? 18.016 29.967 0.442 1.00 21.68 33 ASP B O 1
ATOM 1659 N N . VAL B 1 34 ? 16.325 28.581 -0.073 1.00 17.58 34 VAL B N 1
ATOM 1660 C CA . VAL B 1 34 ? 15.598 29.605 -0.814 1.00 17.66 34 VAL B CA 1
ATOM 1661 C C . VAL B 1 34 ? 14.405 30.002 0.058 1.00 17.25 34 VAL B C 1
ATOM 1662 O O . VAL B 1 34 ? 13.510 29.200 0.322 1.00 19.09 34 VAL B O 1
ATOM 1666 N N . TYR B 1 35 ? 14.414 31.247 0.529 1.00 17.76 35 TYR B N 1
ATOM 1667 C CA . TYR B 1 35 ? 13.352 31.753 1.391 1.00 18.16 35 TYR B CA 1
ATOM 1668 C C . TYR B 1 35 ? 12.225 32.436 0.635 1.00 19.29 35 TYR B C 1
ATOM 1669 O O . TYR B 1 35 ? 12.443 33.057 -0.397 1.00 19.41 35 TYR B O 1
ATOM 1678 N N . PHE B 1 36 ? 11.017 32.313 1.173 1.00 20.25 36 PHE B N 1
ATOM 1679 C CA . PHE B 1 36 ? 9.833 32.924 0.585 1.00 22.68 36 PHE B CA 1
ATOM 1680 C C . PHE B 1 36 ? 9.245 33.866 1.621 1.00 23.71 36 PHE B C 1
ATOM 1681 O O . PHE B 1 36 ? 9.075 33.496 2.780 1.00 25.13 36 PHE B O 1
ATOM 1689 N N . GLU B 1 37 ? 8.938 35.086 1.195 1.00 25.97 37 GLU B N 1
ATOM 1690 C CA . GLU B 1 37 ? 8.410 36.096 2.097 1.00 28.30 37 GLU B CA 1
ATOM 1691 C C . GLU B 1 37 ? 7.032 35.796 2.671 1.00 28.66 37 GLU B C 1
ATOM 1692 O O . GLU B 1 37 ? 6.067 35.570 1.941 1.00 27.18 37 GLU B O 1
ATOM 1698 N N . LEU B 1 38 ? 6.957 35.800 3.995 1.00 28.44 38 LEU B N 1
ATOM 1699 C CA . LEU B 1 38 ? 5.712 35.565 4.704 1.00 29.91 38 LEU B CA 1
ATOM 1700 C C . LEU B 1 38 ? 5.546 36.731 5.660 1.00 32.70 38 LEU B C 1
ATOM 1701 O O . LEU B 1 38 ? 6.502 37.461 5.927 1.00 33.03 38 LEU B O 1
ATOM 1706 N N . PRO B 1 39 ? 4.331 36.934 6.179 1.00 34.67 39 PRO B N 1
ATOM 1707 C CA . PRO B 1 39 ? 4.153 38.048 7.111 1.00 36.51 39 PRO B CA 1
ATOM 1708 C C . PRO B 1 39 ? 4.851 37.701 8.421 1.00 37.24 39 PRO B C 1
ATOM 1709 O O . PRO B 1 39 ? 4.945 36.526 8.788 1.00 37.39 39 PRO B O 1
ATOM 1713 N N . SER B 1 40 ? 5.349 38.716 9.117 1.00 37.98 40 SER B N 1
ATOM 1714 C CA . SER B 1 40 ? 6.031 38.499 10.385 1.00 38.94 40 SER B CA 1
ATOM 1715 C C . SER B 1 40 ? 5.084 37.818 11.364 1.00 38.66 40 SER B C 1
ATOM 1716 O O . SER B 1 40 ? 3.881 38.085 11.358 1.00 39.96 40 SER B O 1
ATOM 1719 N N . PRO B 1 41 ? 5.611 36.924 12.219 1.00 37.81 41 PRO B N 1
ATOM 1720 C CA . PRO B 1 41 ? 7.019 36.524 12.310 1.00 36.87 41 PRO B CA 1
ATOM 1721 C C . PRO B 1 41 ? 7.222 35.108 11.769 1.00 34.97 41 PRO B C 1
ATOM 1722 O O . PRO B 1 41 ? 7.859 34.274 12.413 1.00 33.99 41 PRO B O 1
ATOM 1726 N N . LYS B 1 42 ? 6.674 34.841 10.589 1.00 33.79 42 LYS B N 1
ATOM 1727 C CA . LYS B 1 42 ? 6.781 33.518 9.986 1.00 31.23 42 LYS B CA 1
ATOM 1728 C C . LYS B 1 42 ? 7.869 33.437 8.917 1.00 29.24 42 LYS B C 1
ATOM 1729 O O . LYS B 1 42 ? 8.192 34.431 8.265 1.00 28.51 42 LYS B O 1
ATOM 1735 N N . LEU B 1 43 ? 8.421 32.238 8.745 1.00 25.76 43 LEU B N 1
ATOM 1736 C CA . LEU B 1 43 ? 9.473 31.990 7.763 1.00 23.21 43 LEU B CA 1
ATOM 1737 C C . LEU B 1 43 ? 9.131 30.749 6.946 1.00 20.51 43 LEU B C 1
ATOM 1738 O O . LEU B 1 43 ? 8.509 29.817 7.450 1.00 20.99 43 LEU B O 1
ATOM 1743 N N . LEU B 1 44 ? 9.549 30.742 5.687 1.00 19.86 44 LEU B N 1
ATOM 1744 C CA . LEU B 1 44 ? 9.309 29.604 4.810 1.00 18.17 44 LEU B CA 1
ATOM 1745 C C . LEU B 1 44 ? 10.508 29.456 3.894 1.00 19.45 44 LEU B C 1
ATOM 1746 O O . LEU B 1 44 ? 10.960 30.423 3.292 1.00 19.45 44 LEU B O 1
ATOM 1751 N N . ARG B 1 45 ? 11.030 28.243 3.787 1.00 17.89 45 ARG B N 1
ATOM 1752 C CA . ARG B 1 45 ? 12.171 28.029 2.912 1.00 18.43 45 ARG B CA 1
ATOM 1753 C C . ARG B 1 45 ? 12.212 26.609 2.376 1.00 18.67 45 ARG B C 1
ATOM 1754 O O . ARG B 1 45 ? 11.601 25.697 2.936 1.00 16.91 45 ARG B O 1
ATOM 1762 N N . VAL B 1 46 ? 12.934 26.443 1.275 1.00 17.14 46 VAL B N 1
ATOM 1763 C CA . VAL B 1 46 ? 13.143 25.144 0.668 1.00 15.86 46 VAL B CA 1
ATOM 1764 C C . VAL B 1 46 ? 14.648 24.980 0.762 1.00 16.82 46 VAL B C 1
ATOM 1765 O O . VAL B 1 46 ? 15.402 25.805 0.251 1.00 16.88 46 VAL B O 1
ATOM 1769 N N . ARG B 1 47 ? 15.083 23.930 1.445 1.00 14.42 47 ARG B N 1
ATOM 1770 C CA . ARG B 1 47 ? 16.506 23.678 1.623 1.00 16.18 47 ARG B CA 1
ATOM 1771 C C . ARG B 1 47 ? 17.014 22.497 0.824 1.00 15.64 47 ARG B C 1
ATOM 1772 O O . ARG B 1 47 ? 16.352 21.466 0.736 1.00 16.90 47 ARG B O 1
ATOM 1780 N N . LYS B 1 48 ? 18.192 22.672 0.233 1.00 16.20 48 LYS B N 1
ATOM 1781 C CA . LYS B 1 48 ? 18.866 21.623 -0.509 1.00 18.54 48 LYS B CA 1
ATOM 1782 C C . LYS B 1 48 ? 20.203 21.399 0.181 1.00 19.11 48 LYS B C 1
ATOM 1783 O O . LYS B 1 48 ? 20.924 22.357 0.485 1.00 19.90 48 LYS B O 1
ATOM 1789 N N . ILE B 1 49 ? 20.520 20.144 0.460 1.00 17.52 49 ILE B N 1
ATOM 1790 C CA . ILE B 1 49 ? 21.796 19.809 1.067 1.00 19.20 49 ILE B CA 1
ATOM 1791 C C . ILE B 1 49 ? 22.533 19.150 -0.087 1.00 20.68 49 ILE B C 1
ATOM 1792 O O . ILE B 1 49 ? 22.364 17.967 -0.366 1.00 20.14 49 ILE B O 1
ATOM 1797 N N . ASN B 1 50 ? 23.335 19.954 -0.770 1.00 22.77 50 ASN B N 1
ATOM 1798 C CA . ASN B 1 50 ? 24.072 19.521 -1.947 1.00 25.24 50 ASN B CA 1
ATOM 1799 C C . ASN B 1 50 ? 24.995 18.313 -1.835 1.00 25.82 50 ASN B C 1
ATOM 1800 O O . ASN B 1 50 ? 25.140 17.563 -2.801 1.00 26.45 50 ASN B O 1
ATOM 1805 N N . ASN B 1 51 ? 25.610 18.106 -0.675 1.00 24.20 51 ASN B N 1
ATOM 1806 C CA . ASN B 1 51 ? 26.520 16.978 -0.511 1.00 23.31 51 ASN B CA 1
ATOM 1807 C C . ASN B 1 51 ? 25.877 15.690 0.003 1.00 23.98 51 ASN B C 1
ATOM 1808 O O . ASN B 1 51 ? 26.517 14.640 0.018 1.00 25.23 51 ASN B O 1
ATOM 1813 N N . THR B 1 52 ? 24.617 15.754 0.426 1.00 24.06 52 THR B N 1
ATOM 1814 C CA . THR B 1 52 ? 23.952 14.553 0.924 1.00 24.73 52 THR B CA 1
ATOM 1815 C C . THR B 1 52 ? 22.761 14.152 0.060 1.00 25.47 52 THR B C 1
ATOM 1816 O O . THR B 1 52 ? 22.228 13.053 0.201 1.00 26.03 52 THR B O 1
ATOM 1820 N N . GLY B 1 53 ? 22.341 15.050 -0.826 1.00 24.99 53 GLY B N 1
ATOM 1821 C CA . GLY B 1 53 ? 21.218 14.755 -1.699 1.00 25.53 53 GLY B CA 1
ATOM 1822 C C . GLY B 1 53 ? 19.865 14.857 -1.023 1.00 25.28 53 GLY B C 1
ATOM 1823 O O . GLY B 1 53 ? 18.871 14.346 -1.536 1.00 27.70 53 GLY B O 1
ATOM 1824 N N . LYS B 1 54 ? 19.815 15.514 0.129 1.00 22.13 54 LYS B N 1
ATOM 1825 C CA . LYS B 1 54 ? 18.554 15.673 0.852 1.00 20.62 54 LYS B CA 1
ATOM 1826 C C . LYS B 1 54 ? 17.971 17.059 0.609 1.00 18.94 54 LYS B C 1
ATOM 1827 O O . LYS B 1 54 ? 18.709 18.020 0.407 1.00 20.43 54 LYS B O 1
ATOM 1833 N N . SER B 1 55 ? 16.645 17.156 0.626 1.00 15.44 55 SER B N 1
ATOM 1834 C CA . SER B 1 55 ? 15.963 18.427 0.438 1.00 15.61 55 SER B CA 1
ATOM 1835 C C . SER B 1 55 ? 14.763 18.470 1.370 1.00 15.91 55 SER B C 1
ATOM 1836 O O . SER B 1 55 ? 14.149 17.433 1.651 1.00 13.50 55 SER B O 1
ATOM 1839 N N . TYR B 1 56 ? 14.454 19.666 1.859 1.00 14.08 56 TYR B N 1
ATOM 1840 C CA . TYR B 1 56 ? 13.342 19.856 2.790 1.00 14.32 56 TYR B CA 1
ATOM 1841 C C . TYR B 1 56 ? 12.536 21.117 2.553 1.00 15.00 56 TYR B C 1
ATOM 1842 O O . TYR B 1 56 ? 12.989 22.059 1.910 1.00 17.02 56 TYR B O 1
ATOM 1851 N N . ILE B 1 57 ? 11.320 21.119 3.084 1.00 14.95 57 ILE B N 1
ATOM 1852 C CA . ILE B 1 57 ? 10.493 22.314 3.059 1.00 15.89 57 ILE B CA 1
ATOM 1853 C C . ILE B 1 57 ? 10.433 22.608 4.554 1.00 18.60 57 ILE B C 1
ATOM 1854 O O . ILE B 1 57 ? 10.186 21.696 5.354 1.00 17.12 57 ILE B O 1
ATOM 1859 N N . THR B 1 58 ? 10.704 23.851 4.940 1.00 18.01 58 THR B N 1
ATOM 1860 C CA . THR B 1 58 ? 10.678 24.220 6.351 1.00 20.36 58 THR B CA 1
ATOM 1861 C C . THR B 1 58 ? 9.878 25.487 6.608 1.00 21.04 58 THR B C 1
ATOM 1862 O O . THR B 1 58 ? 10.034 26.490 5.914 1.00 19.01 58 THR B O 1
ATOM 1866 N N . TYR B 1 59 ? 9.018 25.421 7.619 1.00 20.10 59 TYR B N 1
ATOM 1867 C CA . TYR B 1 59 ? 8.196 26.551 8.035 1.00 21.87 59 TYR B CA 1
ATOM 1868 C C . TYR B 1 59 ? 8.505 26.813 9.499 1.00 21.15 59 TYR B C 1
ATOM 1869 O O . TYR B 1 59 ? 8.612 25.879 10.296 1.00 19.52 59 TYR B O 1
ATOM 1878 N N . LYS B 1 60 ? 8.667 28.083 9.844 1.00 21.99 60 LYS B N 1
ATOM 1879 C CA . LYS B 1 60 ? 8.947 28.461 11.220 1.00 25.86 60 LYS B CA 1
ATOM 1880 C C . LYS B 1 60 ? 8.121 29.661 11.626 1.00 26.84 60 LYS B C 1
ATOM 1881 O O . LYS B 1 60 ? 7.758 30.498 10.802 1.00 28.24 60 LYS B O 1
ATOM 1887 N N . GLU B 1 61 ? 7.830 29.732 12.915 1.00 28.71 61 GLU B N 1
ATOM 1888 C CA . GLU B 1 61 ? 7.086 30.838 13.477 1.00 29.86 61 GLU B CA 1
ATOM 1889 C C . GLU B 1 61 ? 7.902 31.277 14.684 1.00 28.84 61 GLU B C 1
ATOM 1890 O O . GLU B 1 61 ? 8.112 30.491 15.604 1.00 27.23 61 GLU B O 1
ATOM 1896 N N . ILE B 1 62 ? 8.392 32.514 14.654 1.00 26.78 62 ILE B N 1
ATOM 1897 C CA . ILE B 1 62 ? 9.185 33.046 15.760 1.00 28.25 62 ILE B CA 1
ATOM 1898 C C . ILE B 1 62 ? 8.243 33.257 16.935 1.00 28.01 62 ILE B C 1
ATOM 1899 O O . ILE B 1 62 ? 7.212 33.914 16.793 1.00 29.91 62 ILE B O 1
ATOM 1904 N N . LEU B 1 63 ? 8.610 32.723 18.094 1.00 29.47 63 LEU B N 1
ATOM 1905 C CA . LEU B 1 63 ? 7.762 32.823 19.278 1.00 30.53 63 LEU B CA 1
ATOM 1906 C C . LEU B 1 63 ? 8.207 33.846 20.321 1.00 32.68 63 LEU B C 1
ATOM 1907 O O . LEU B 1 63 ? 7.458 34.143 21.251 1.00 32.54 63 LEU B O 1
ATOM 1912 N N . ASP B 1 64 ? 9.414 34.382 20.176 1.00 33.26 64 ASP B N 1
ATOM 1913 C CA . ASP B 1 64 ? 9.922 35.369 21.132 1.00 34.92 64 ASP B CA 1
ATOM 1914 C C . ASP B 1 64 ? 10.480 36.583 20.396 1.00 36.37 64 ASP B C 1
ATOM 1915 O O . ASP B 1 64 ? 10.426 36.647 19.168 1.00 38.66 64 ASP B O 1
ATOM 1920 N N . LYS B 1 65 ? 11.012 37.551 21.137 1.00 35.82 65 LYS B N 1
ATOM 1921 C CA . LYS B 1 65 ? 11.562 38.743 20.502 1.00 36.75 65 LYS B CA 1
ATOM 1922 C C . LYS B 1 65 ? 13.083 38.710 20.352 1.00 35.72 65 LYS B C 1
ATOM 1923 O O . LYS B 1 65 ? 13.673 39.631 19.789 1.00 37.91 65 LYS B O 1
ATOM 1929 N N . ARG B 1 66 ? 13.716 37.650 20.849 1.00 34.82 66 ARG B N 1
ATOM 1930 C CA . ARG B 1 66 ? 15.169 37.508 20.739 1.00 33.22 66 ARG B CA 1
ATOM 1931 C C . ARG 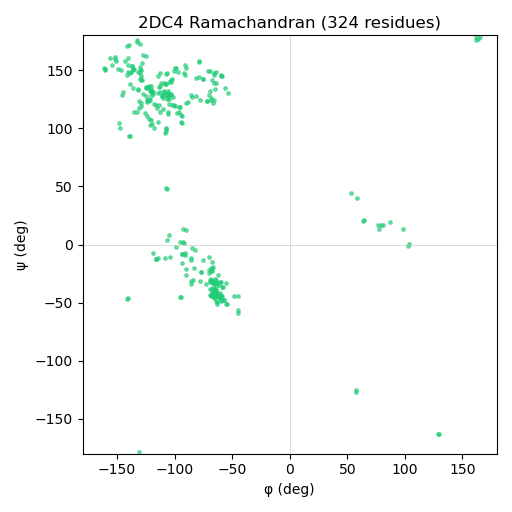B 1 66 ? 15.507 36.468 19.671 1.00 30.69 66 ARG B C 1
ATOM 1932 O O . ARG B 1 66 ? 16.665 36.085 19.508 1.00 29.24 66 ARG B O 1
ATOM 1940 N N . ASN B 1 67 ? 14.489 36.016 18.945 1.00 28.46 67 ASN B N 1
ATOM 1941 C CA . ASN B 1 67 ? 14.673 35.002 17.911 1.00 27.35 67 ASN B CA 1
ATOM 1942 C C . ASN B 1 67 ? 15.394 33.776 18.471 1.00 26.23 67 ASN B C 1
ATOM 1943 O O . ASN B 1 67 ? 16.312 33.251 17.840 1.00 27.22 67 ASN B O 1
ATOM 1948 N N . GLU B 1 68 ? 14.982 33.324 19.651 1.00 25.13 68 GLU B N 1
ATOM 1949 C CA . GLU B 1 68 ? 15.597 32.158 20.277 1.00 25.80 68 GLU B CA 1
ATOM 1950 C C . GLU B 1 68 ? 14.588 31.034 20.490 1.00 24.78 68 GLU B C 1
ATOM 1951 O O . GLU B 1 68 ? 14.955 29.932 20.888 1.00 26.39 68 GLU B O 1
ATOM 1957 N N . GLU B 1 69 ? 13.317 31.325 20.231 1.00 26.32 69 GLU B N 1
ATOM 1958 C CA . GLU B 1 69 ? 12.245 30.341 20.395 1.00 25.70 69 GLU B CA 1
ATOM 1959 C C . GLU B 1 69 ? 11.488 30.223 19.081 1.00 23.73 69 GLU B C 1
ATOM 1960 O O . GLU B 1 69 ? 11.047 31.228 18.532 1.00 24.62 69 GLU B O 1
ATOM 1966 N N . PHE B 1 70 ? 11.335 29.001 18.578 1.00 25.59 70 PHE B N 1
ATOM 1967 C CA . PHE B 1 70 ? 10.649 28.796 17.304 1.00 25.61 70 PHE B CA 1
ATOM 1968 C C . PHE B 1 70 ? 9.742 27.575 17.258 1.00 23.14 70 PHE B C 1
ATOM 1969 O O . PHE B 1 70 ? 10.000 26.564 17.905 1.00 23.53 70 PHE B O 1
ATOM 1977 N N . TYR B 1 71 ? 8.673 27.673 16.479 1.00 24.65 71 TYR B N 1
ATOM 1978 C CA . TYR B 1 71 ? 7.832 26.509 16.256 1.00 24.55 71 TYR B CA 1
ATOM 1979 C C . TYR B 1 71 ? 8.336 26.113 14.876 1.00 24.48 71 TYR B C 1
ATOM 1980 O O . TYR B 1 71 ? 8.364 26.948 13.971 1.00 24.14 71 TYR B O 1
ATOM 1989 N N . GLU B 1 72 ? 8.741 24.862 14.705 1.00 23.67 72 GLU B N 1
ATOM 1990 C CA . GLU B 1 72 ? 9.248 24.439 13.407 1.00 24.35 72 GLU B CA 1
ATOM 1991 C C . GLU B 1 72 ? 8.505 23.252 12.821 1.00 23.29 72 GLU B C 1
ATOM 1992 O O . GLU B 1 72 ? 8.212 22.280 13.515 1.00 24.49 72 GLU B O 1
ATOM 1998 N N . LEU B 1 73 ? 8.205 23.352 11.532 1.00 22.18 73 LEU B N 1
ATOM 1999 C CA . LEU B 1 73 ? 7.529 22.292 10.799 1.00 21.49 73 LEU B CA 1
ATOM 2000 C C . LEU B 1 73 ? 8.426 22.012 9.609 1.00 21.68 73 LEU B C 1
ATOM 2001 O O . LEU B 1 73 ? 8.589 22.861 8.734 1.00 22.88 73 LEU B O 1
ATOM 2006 N N . GLU B 1 74 ? 9.021 20.830 9.586 1.00 21.20 74 GLU B N 1
ATOM 2007 C CA . GLU B 1 74 ? 9.928 20.475 8.506 1.00 22.45 74 GLU B CA 1
ATOM 2008 C C . GLU B 1 74 ? 9.743 19.048 8.030 1.00 22.14 74 GLU B C 1
ATOM 2009 O O . GLU B 1 74 ? 9.566 18.126 8.827 1.00 22.08 74 GLU B O 1
ATOM 2015 N N . PHE B 1 75 ? 9.784 18.861 6.719 1.00 18.89 75 PHE B N 1
ATOM 2016 C CA . PHE B 1 75 ? 9.661 17.523 6.175 1.00 16.58 75 PHE B CA 1
ATOM 2017 C C . PHE B 1 75 ? 10.449 17.413 4.889 1.00 17.37 75 PHE B C 1
ATOM 2018 O O . PHE B 1 75 ? 10.647 18.399 4.175 1.00 16.52 75 PHE B O 1
ATOM 2026 N N . GLU B 1 76 ? 10.919 16.204 4.621 1.00 16.05 76 GLU B N 1
ATOM 2027 C CA . GLU B 1 76 ? 11.718 15.931 3.436 1.00 17.25 76 GLU B CA 1
ATOM 2028 C C . GLU B 1 76 ? 10.863 15.884 2.177 1.00 16.83 76 GLU B C 1
ATOM 2029 O O . GLU B 1 76 ? 9.734 15.406 2.213 1.00 16.13 76 GLU B O 1
ATOM 2035 N N . VAL B 1 77 ? 11.407 16.395 1.074 1.00 16.13 77 VAL B N 1
ATOM 2036 C CA . VAL B 1 77 ? 10.719 16.359 -0.213 1.00 15.64 77 VAL B CA 1
ATOM 2037 C C . VAL B 1 77 ? 11.715 15.800 -1.220 1.00 16.46 77 VAL B C 1
ATOM 2038 O O . VAL B 1 77 ? 12.920 15.930 -1.042 1.00 16.24 77 VAL B O 1
ATOM 2042 N N . GLN B 1 78 ? 11.222 15.164 -2.272 1.00 16.53 78 GLN B N 1
ATOM 2043 C CA . GLN B 1 78 ? 12.136 14.592 -3.250 1.00 19.37 78 GLN B CA 1
ATOM 2044 C C . GLN B 1 78 ? 12.503 15.516 -4.398 1.00 20.74 78 GLN B C 1
ATOM 2045 O O . GLN B 1 78 ? 13.379 15.185 -5.195 1.00 23.49 78 GLN B O 1
ATOM 2051 N N . ASP B 1 79 ? 11.855 16.672 -4.483 1.00 19.41 79 ASP B N 1
ATOM 2052 C CA . ASP B 1 79 ? 12.130 17.600 -5.577 1.00 20.12 79 ASP B CA 1
ATOM 2053 C C . ASP B 1 79 ? 12.168 19.049 -5.107 1.00 18.52 79 ASP B C 1
ATOM 2054 O O . ASP B 1 79 ? 11.140 19.719 -5.044 1.00 17.79 79 ASP B O 1
ATOM 2059 N N . PRO B 1 80 ? 13.364 19.552 -4.767 1.00 17.86 80 PRO B N 1
ATOM 2060 C CA . PRO B 1 80 ? 13.489 20.937 -4.305 1.00 18.91 80 PRO B CA 1
ATOM 2061 C C . PRO B 1 80 ? 13.170 21.963 -5.392 1.00 17.24 80 PRO B C 1
ATOM 2062 O O . PRO B 1 80 ? 12.642 23.030 -5.101 1.00 16.06 80 PRO B O 1
ATOM 2066 N N . GLU B 1 81 ? 13.491 21.641 -6.644 1.00 18.48 81 GLU B N 1
ATOM 2067 C CA . GLU B 1 81 ? 13.198 22.568 -7.733 1.00 18.14 81 GLU B CA 1
ATOM 2068 C C . GLU B 1 81 ? 11.689 22.720 -7.836 1.00 18.79 81 GLU B C 1
ATOM 2069 O O . GLU B 1 81 ? 11.174 23.826 -8.000 1.00 19.42 81 GLU B O 1
ATOM 2075 N N . GLY B 1 82 ? 10.991 21.592 -7.746 1.00 16.75 82 GLY B N 1
ATOM 2076 C CA . GLY B 1 82 ? 9.542 21.603 -7.812 1.00 16.76 82 GLY B CA 1
ATOM 2077 C C . GLY B 1 82 ? 8.914 22.342 -6.647 1.00 16.92 82 GLY B C 1
ATOM 2078 O O . GLY B 1 82 ? 7.936 23.056 -6.816 1.00 17.86 82 GLY B O 1
ATOM 2079 N N . ALA B 1 83 ? 9.477 22.171 -5.455 1.00 16.55 83 ALA B N 1
ATOM 2080 C CA . ALA B 1 83 ? 8.951 22.845 -4.272 1.00 17.04 83 ALA B CA 1
ATOM 2081 C C . ALA B 1 83 ? 9.079 24.359 -4.425 1.00 17.42 83 ALA B C 1
ATOM 2082 O O . ALA B 1 83 ? 8.173 25.112 -4.066 1.00 18.36 83 ALA B O 1
ATOM 2084 N N . ILE B 1 84 ? 10.213 24.800 -4.956 1.00 16.67 84 ILE B N 1
ATOM 2085 C CA . ILE B 1 84 ? 10.449 26.220 -5.177 1.00 17.84 84 ILE B CA 1
ATOM 2086 C C . ILE B 1 84 ? 9.475 26.734 -6.239 1.00 18.69 84 ILE B C 1
ATOM 2087 O O . ILE B 1 84 ? 8.889 27.805 -6.087 1.00 19.95 84 ILE B O 1
ATOM 2092 N N . GLU B 1 85 ? 9.292 25.960 -7.305 1.00 17.49 85 GLU B N 1
ATOM 2093 C CA . GLU B 1 85 ? 8.366 26.357 -8.363 1.00 19.32 85 GLU B CA 1
ATOM 2094 C C . GLU B 1 85 ? 6.953 26.463 -7.786 1.00 18.71 85 GLU B C 1
ATOM 2095 O O . GLU B 1 85 ? 6.217 27.408 -8.075 1.00 20.19 85 GLU B O 1
ATOM 2101 N N . LEU B 1 86 ? 6.576 25.481 -6.973 1.00 18.44 86 LEU B N 1
ATOM 2102 C CA . LEU B 1 86 ? 5.256 25.465 -6.352 1.00 19.46 86 LEU B CA 1
ATOM 2103 C C . LEU B 1 86 ? 4.945 26.743 -5.582 1.00 19.78 86 LEU B C 1
ATOM 2104 O O . LEU B 1 86 ? 3.895 27.357 -5.778 1.00 20.58 86 LEU B O 1
ATOM 2109 N N . PHE B 1 87 ? 5.848 27.155 -4.700 1.00 19.11 87 PHE B N 1
ATOM 2110 C CA . PHE B 1 87 ? 5.582 28.349 -3.921 1.00 19.52 87 PHE B CA 1
ATOM 2111 C C . PHE B 1 87 ? 5.492 29.596 -4.783 1.00 20.33 87 PHE B C 1
ATOM 2112 O O . PHE B 1 87 ? 4.685 30.480 -4.513 1.00 21.07 87 PHE B O 1
ATOM 2120 N N . LYS B 1 88 ? 6.300 29.660 -5.833 1.00 20.93 88 LYS B N 1
ATOM 2121 C CA . LYS B 1 88 ? 6.239 30.802 -6.733 1.00 23.36 88 LYS B CA 1
ATOM 2122 C C . LYS B 1 88 ? 4.875 30.819 -7.417 1.00 24.88 88 LYS B C 1
ATOM 2123 O O . LYS B 1 88 ? 4.260 31.874 -7.561 1.00 26.06 88 LYS B O 1
ATOM 2129 N N . ARG B 1 89 ? 4.400 29.650 -7.840 1.00 24.89 89 ARG B N 1
ATOM 2130 C CA . ARG B 1 89 ? 3.104 29.579 -8.511 1.00 27.04 89 ARG B CA 1
ATOM 2131 C C . ARG B 1 89 ? 1.942 29.848 -7.565 1.00 27.26 89 ARG B C 1
ATOM 2132 O O . ARG B 1 89 ? 0.856 30.233 -8.004 1.00 28.31 89 ARG B O 1
ATOM 2140 N N . LEU B 1 90 ? 2.170 29.657 -6.268 1.00 26.35 90 LEU B N 1
ATOM 2141 C CA . LEU B 1 90 ? 1.137 29.908 -5.274 1.00 25.28 90 LEU B CA 1
ATOM 2142 C C . LEU B 1 90 ? 1.084 31.394 -4.928 1.00 26.45 90 LEU B C 1
ATOM 2143 O O . LEU B 1 90 ? 0.223 31.834 -4.169 1.00 26.35 90 LEU B O 1
ATOM 2148 N N . GLY B 1 91 ? 2.014 32.163 -5.484 1.00 26.16 91 GLY B N 1
ATOM 2149 C CA . GLY B 1 91 ? 2.020 33.595 -5.239 1.00 26.37 91 GLY B CA 1
ATOM 2150 C C . GLY B 1 91 ? 3.050 34.133 -4.267 1.00 27.39 91 GLY B C 1
ATOM 2151 O O . GLY B 1 91 ? 3.087 35.339 -4.013 1.00 28.51 91 GLY B O 1
ATOM 2152 N N . PHE B 1 92 ? 3.882 33.260 -3.710 1.00 25.71 92 PHE B N 1
ATOM 2153 C CA . PHE B 1 92 ? 4.906 33.702 -2.772 1.00 24.69 92 PHE B CA 1
ATOM 2154 C C . PHE B 1 92 ? 6.118 34.236 -3.530 1.00 24.80 92 PHE B C 1
ATOM 2155 O O . PHE B 1 92 ? 6.480 33.723 -4.587 1.00 26.17 92 PHE B O 1
ATOM 2163 N N . LYS B 1 93 ? 6.736 35.277 -2.988 1.00 26.35 93 LYS B N 1
ATOM 2164 C CA . LYS B 1 93 ? 7.898 35.888 -3.622 1.00 27.57 93 LYS B CA 1
ATOM 2165 C C . LYS B 1 93 ? 9.169 35.435 -2.917 1.00 26.67 93 LYS B C 1
ATOM 2166 O O . LYS B 1 93 ? 9.186 35.283 -1.695 1.00 26.79 93 LYS B O 1
ATOM 2172 N N . VAL B 1 94 ? 10.229 35.216 -3.687 1.00 26.10 94 VAL B N 1
ATOM 2173 C CA . VAL B 1 94 ? 11.503 34.803 -3.114 1.00 26.89 94 VAL B CA 1
ATOM 2174 C C . VAL B 1 94 ? 12.076 35.965 -2.309 1.00 28.50 94 VAL B C 1
ATOM 2175 O O . VAL B 1 94 ? 12.229 37.077 -2.815 1.00 29.77 94 VAL B O 1
ATOM 2179 N N . GLN B 1 95 ? 12.387 35.688 -1.049 1.00 27.58 95 GLN B N 1
ATOM 2180 C CA . GLN B 1 95 ? 12.927 36.675 -0.126 1.00 29.35 95 GLN B CA 1
ATOM 2181 C C . GLN B 1 95 ? 14.448 36.770 -0.253 1.00 28.78 95 GLN B C 1
ATOM 2182 O O . GLN B 1 95 ? 15.034 37.845 -0.099 1.00 30.06 95 GLN B O 1
ATOM 2188 N N . GLY B 1 96 ? 15.079 35.637 -0.538 1.00 25.50 96 GLY B N 1
ATOM 2189 C CA . GLY B 1 96 ? 16.521 35.601 -0.685 1.00 25.00 96 GLY B CA 1
ATOM 2190 C C . GLY B 1 96 ? 17.039 34.175 -0.654 1.00 24.19 96 GLY B C 1
ATOM 2191 O O . GLY B 1 96 ? 16.266 33.233 -0.488 1.00 22.96 96 GLY B O 1
ATOM 2192 N N . VAL B 1 97 ? 18.345 34.015 -0.818 1.00 22.63 97 VAL B N 1
ATOM 2193 C CA . VAL B 1 97 ? 18.956 32.695 -0.811 1.00 22.41 97 VAL B CA 1
ATOM 2194 C C . VAL B 1 97 ? 20.137 32.664 0.140 1.00 23.61 97 VAL B C 1
ATOM 2195 O O . VAL B 1 97 ? 21.076 33.448 -0.006 1.00 25.23 97 VAL B O 1
ATOM 2199 N N . VAL B 1 98 ? 20.082 31.764 1.119 1.00 21.02 98 VAL B N 1
ATOM 2200 C CA . VAL B 1 98 ? 21.158 31.625 2.090 1.00 20.14 98 VAL B CA 1
ATOM 2201 C C . VAL B 1 98 ? 21.963 30.373 1.778 1.00 21.13 98 VAL B C 1
ATOM 2202 O O . VAL B 1 98 ? 21.415 29.276 1.677 1.00 21.51 98 VAL B O 1
ATOM 2206 N N . LYS B 1 99 ? 23.268 30.548 1.612 1.00 18.44 99 LYS B N 1
ATOM 2207 C CA . LYS B 1 99 ? 24.151 29.433 1.322 1.00 18.86 99 LYS B CA 1
ATOM 2208 C C . LYS B 1 99 ? 25.159 29.336 2.441 1.00 20.15 99 LYS B C 1
ATOM 2209 O O . LYS B 1 99 ? 25.767 30.336 2.832 1.00 19.31 99 LYS B O 1
ATOM 2215 N N . LYS B 1 100 ? 25.342 28.133 2.964 1.00 18.06 100 LYS B N 1
ATOM 2216 C CA . LYS B 1 100 ? 26.291 27.969 4.043 1.00 18.49 100 LYS B CA 1
ATOM 2217 C C . LYS B 1 100 ? 26.818 26.558 4.139 1.00 18.71 100 LYS B C 1
ATOM 2218 O O . LYS B 1 100 ? 26.234 25.621 3.596 1.00 19.84 100 LYS B O 1
ATOM 2224 N N . ARG B 1 101 ? 27.953 26.424 4.814 1.00 16.49 101 ARG B N 1
ATOM 2225 C CA . ARG B 1 101 ? 28.550 25.125 5.041 1.00 17.90 101 ARG B CA 1
ATOM 2226 C C . ARG B 1 101 ? 28.433 24.962 6.549 1.00 18.96 101 ARG B C 1
ATOM 2227 O O . ARG B 1 101 ? 28.952 25.778 7.313 1.00 18.48 101 ARG B O 1
ATOM 2235 N N . ARG B 1 102 ? 27.726 23.921 6.976 1.00 17.95 102 ARG B N 1
ATOM 2236 C CA . ARG B 1 102 ? 27.495 23.679 8.399 1.00 17.25 102 ARG B CA 1
ATOM 2237 C C . ARG B 1 102 ? 28.203 22.458 8.976 1.00 16.49 102 ARG B C 1
ATOM 2238 O O . ARG B 1 102 ? 28.092 21.352 8.442 1.00 17.48 102 ARG B O 1
ATOM 2246 N N . TRP B 1 103 ? 28.931 22.679 10.070 1.00 14.71 103 TRP B N 1
ATOM 2247 C CA . TRP B 1 103 ? 29.638 21.627 10.802 1.00 17.00 103 TRP B CA 1
ATOM 2248 C C . TRP B 1 103 ? 28.731 21.305 11.987 1.00 17.48 103 TRP B C 1
ATOM 2249 O O . TRP B 1 103 ? 28.445 22.181 12.803 1.00 17.38 103 TRP B O 1
ATOM 2260 N N . ILE B 1 104 ? 28.271 20.062 12.075 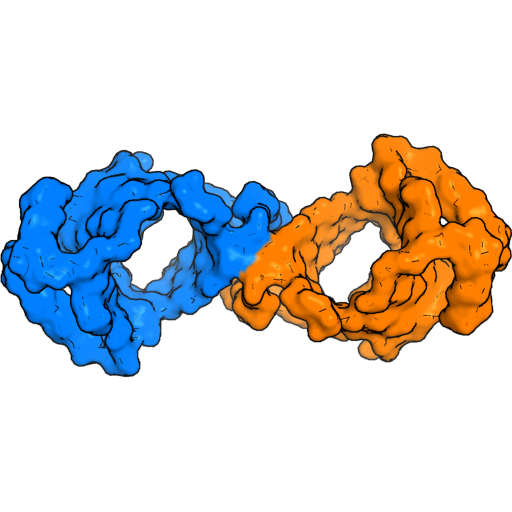1.00 15.90 104 ILE B N 1
ATOM 2261 C CA . ILE B 1 104 ? 27.379 19.662 13.157 1.00 16.03 104 ILE B CA 1
ATOM 2262 C C . ILE B 1 104 ? 28.097 18.810 14.199 1.00 16.20 104 ILE B C 1
ATOM 2263 O O . ILE B 1 104 ? 28.784 17.855 13.855 1.00 17.00 104 ILE B O 1
ATOM 2268 N N . TYR B 1 105 ? 27.942 19.174 15.469 1.00 16.29 105 TYR B N 1
ATOM 2269 C CA . TYR B 1 105 ? 28.533 18.419 16.581 1.00 16.37 105 TYR B CA 1
ATOM 2270 C C . TYR B 1 105 ? 27.424 18.180 17.592 1.00 16.31 105 TYR B C 1
ATOM 2271 O O . TYR B 1 105 ? 26.509 18.985 17.708 1.00 16.65 105 TYR B O 1
ATOM 2280 N N . LYS B 1 106 ? 27.509 17.080 18.333 1.00 18.47 106 LYS B N 1
ATOM 2281 C CA . LYS B 1 106 ? 26.483 16.761 19.314 1.00 20.17 106 LYS B CA 1
ATOM 2282 C C . LYS B 1 106 ? 27.104 16.428 20.662 1.00 19.84 106 LYS B C 1
ATOM 2283 O O . LYS B 1 106 ? 28.164 15.805 20.733 1.00 20.79 106 LYS B O 1
ATOM 2289 N N . LEU B 1 107 ? 26.432 16.858 21.723 1.00 21.12 107 LEU B N 1
ATOM 2290 C CA . LEU B 1 107 ? 26.873 16.600 23.091 1.00 24.31 107 LEU B CA 1
ATOM 2291 C C . LEU B 1 107 ? 25.607 16.499 23.941 1.00 24.53 107 LEU B C 1
ATOM 2292 O O . LEU B 1 107 ? 24.966 17.502 24.246 1.00 24.47 107 LEU B O 1
ATOM 2297 N N . ASN B 1 108 ? 25.240 15.276 24.310 1.00 27.09 108 ASN B N 1
ATOM 2298 C CA . ASN B 1 108 ? 24.036 15.057 25.100 1.00 26.47 108 ASN B CA 1
ATOM 2299 C C . ASN B 1 108 ? 22.825 15.625 24.359 1.00 26.34 108 ASN B C 1
ATOM 2300 O O . ASN B 1 108 ? 22.590 15.285 23.199 1.00 27.88 108 ASN B O 1
ATOM 2305 N N . ASN B 1 109 ? 22.069 16.500 25.017 1.00 23.60 109 ASN B N 1
ATOM 2306 C CA . ASN B 1 109 ? 20.879 17.092 24.418 1.00 23.06 109 ASN B CA 1
ATOM 2307 C C . ASN B 1 109 ? 21.154 18.424 23.723 1.00 21.70 109 ASN B C 1
ATOM 2308 O O . ASN B 1 109 ? 20.231 19.157 23.377 1.00 22.14 109 ASN B O 1
ATOM 2313 N N . VAL B 1 110 ? 22.429 18.726 23.521 1.00 21.42 110 VAL B N 1
ATOM 2314 C CA . VAL B 1 110 ? 22.818 19.965 22.858 1.00 20.13 110 VAL B CA 1
ATOM 2315 C C . VAL B 1 110 ? 23.435 19.691 21.490 1.00 19.37 110 VAL B C 1
ATOM 2316 O O . VAL B 1 110 ? 24.205 18.750 21.314 1.00 18.94 110 VAL B O 1
ATOM 2320 N N . THR B 1 111 ? 23.075 20.517 20.516 1.00 19.12 111 THR B N 1
ATOM 2321 C CA . THR B 1 111 ? 23.615 20.388 19.177 1.00 19.02 111 THR B CA 1
ATOM 2322 C C . THR B 1 111 ? 24.321 21.689 18.838 1.00 18.26 111 THR B C 1
ATOM 2323 O O . THR B 1 111 ? 23.800 22.781 19.087 1.00 18.57 111 THR B O 1
ATOM 2327 N N . PHE B 1 112 ? 25.521 21.564 18.288 1.00 17.37 112 PHE B N 1
ATOM 2328 C CA . PHE B 1 112 ? 26.298 22.722 17.886 1.00 18.01 112 PHE B CA 1
ATOM 2329 C C . PHE B 1 112 ? 26.240 22.777 16.370 1.00 17.42 112 PHE B C 1
ATOM 2330 O O . PHE B 1 112 ? 26.517 21.783 15.702 1.00 16.64 112 PHE B O 1
ATOM 2338 N N . GLU B 1 113 ? 25.856 23.921 15.822 1.00 16.92 113 GLU B N 1
ATOM 2339 C CA . GLU B 1 113 ? 25.828 24.069 14.370 1.00 18.22 113 GLU B CA 1
ATOM 2340 C C . GLU B 1 113 ? 26.763 25.226 14.070 1.00 16.70 113 GLU B C 1
ATOM 2341 O O . GLU B 1 113 ? 26.414 26.385 14.288 1.00 17.27 113 GLU B O 1
ATOM 2347 N N . LEU B 1 114 ? 27.960 24.898 13.599 1.00 16.77 114 LEU B N 1
ATOM 2348 C CA . LEU B 1 114 ? 28.964 25.904 13.266 1.00 17.53 114 LEU B CA 1
ATOM 2349 C C . LEU B 1 114 ? 28.792 26.195 11.786 1.00 17.64 114 LEU B C 1
ATOM 2350 O O . LEU B 1 114 ? 29.093 25.351 10.940 1.00 18.64 114 LEU B O 1
ATOM 2355 N N . ASN B 1 115 ? 28.315 27.398 11.485 1.00 17.10 115 ASN B N 1
ATOM 2356 C CA . ASN B 1 115 ? 28.027 27.787 10.115 1.00 18.50 115 ASN B CA 1
ATOM 2357 C C . ASN B 1 115 ? 28.946 28.812 9.484 1.00 18.95 115 ASN B C 1
ATOM 2358 O O . ASN B 1 115 ? 29.238 29.842 10.084 1.00 19.07 115 ASN B O 1
ATOM 2363 N N . ARG B 1 116 ? 29.397 28.523 8.268 1.00 18.22 116 ARG B N 1
ATOM 2364 C CA . ARG B 1 116 ? 30.205 29.472 7.516 1.00 17.52 116 ARG B CA 1
ATOM 2365 C C . ARG B 1 116 ? 29.200 29.913 6.450 1.00 17.37 116 ARG B C 1
ATOM 2366 O O . ARG B 1 116 ? 28.962 29.200 5.469 1.00 17.98 116 ARG B O 1
ATOM 2374 N N . VAL B 1 117 ? 28.589 31.075 6.681 1.00 17.38 117 VAL B N 1
ATOM 2375 C CA . VAL B 1 117 ? 27.517 31.612 5.823 1.00 18.12 117 VAL B CA 1
ATOM 2376 C C . VAL B 1 117 ? 28.022 32.600 4.775 1.00 20.38 117 VAL B C 1
ATOM 2377 O O . VAL B 1 117 ? 28.576 33.654 5.069 1.00 22.39 117 VAL B O 1
ATOM 2381 N N . GLU B 1 118 ? 27.820 32.220 3.500 1.00 19.22 118 GLU B N 1
ATOM 2382 C CA . GLU B 1 118 ? 28.220 33.098 2.411 1.00 22.05 118 GLU B CA 1
ATOM 2383 C C . GLU B 1 118 ? 27.576 34.489 2.526 1.00 22.67 118 GLU B C 1
ATOM 2384 O O . GLU B 1 118 ? 26.399 34.642 2.831 1.00 22.15 118 GLU B O 1
ATOM 2390 N N . LYS B 1 119 ? 28.423 35.525 2.318 1.00 23.13 119 LYS B N 1
ATOM 2391 C CA . LYS B 1 119 ? 27.960 36.915 2.369 1.00 26.12 119 LYS B CA 1
ATOM 2392 C C . LYS B 1 119 ? 27.437 37.333 3.747 1.00 24.73 119 LYS B C 1
ATOM 2393 O O . LYS B 1 119 ? 26.711 38.308 3.882 1.00 25.26 119 LYS B O 1
ATOM 2399 N N . ALA B 1 120 ? 27.821 36.617 4.800 1.00 23.50 120 ALA B N 1
ATOM 2400 C CA . ALA B 1 120 ? 27.376 36.976 6.144 1.00 23.94 120 ALA B CA 1
ATOM 2401 C C . ALA B 1 120 ? 28.466 36.796 7.194 1.00 23.37 120 ALA B C 1
ATOM 2402 O O . ALA B 1 120 ? 28.684 37.677 8.028 1.00 26.49 120 ALA B O 1
ATOM 2404 N N . GLY B 1 121 ? 29.145 35.653 7.159 1.00 21.75 121 GLY B N 1
ATOM 2405 C CA . GLY B 1 121 ? 30.203 35.401 8.120 1.00 21.60 121 GLY B CA 1
ATOM 2406 C C . GLY B 1 121 ? 30.081 34.059 8.812 1.00 20.76 121 GLY B C 1
ATOM 2407 O O . GLY B 1 121 ? 29.350 33.174 8.354 1.00 20.09 121 GLY B O 1
ATOM 2408 N N . ASP B 1 122 ? 30.789 33.903 9.925 1.00 20.86 122 ASP B N 1
ATOM 2409 C CA . ASP B 1 122 ? 30.755 32.647 10.666 1.00 20.99 122 ASP B CA 1
ATOM 2410 C C . ASP B 1 122 ? 29.943 32.768 11.951 1.00 20.72 122 ASP B C 1
ATOM 2411 O O . ASP B 1 122 ? 30.136 33.691 12.744 1.00 18.40 122 ASP B O 1
ATOM 2416 N N . PHE B 1 123 ? 29.031 31.823 12.149 1.00 18.72 123 PHE B N 1
ATOM 2417 C CA . PHE B 1 123 ? 28.167 31.832 13.323 1.00 18.48 123 PHE B CA 1
ATOM 2418 C C . PHE B 1 123 ? 28.029 30.446 13.929 1.00 20.11 123 PHE B C 1
ATOM 2419 O O . PHE B 1 123 ? 28.154 29.439 13.238 1.00 19.80 123 PHE B O 1
ATOM 2427 N N . LEU B 1 124 ? 27.762 30.408 15.229 1.00 18.25 124 LEU B N 1
ATOM 2428 C CA . LEU B 1 124 ? 27.557 29.145 15.921 1.00 17.78 124 LEU B CA 1
ATOM 2429 C C . LEU B 1 124 ? 26.171 29.175 16.532 1.00 17.09 124 LEU B C 1
ATOM 2430 O O . LEU B 1 124 ? 25.828 30.100 17.260 1.00 17.20 124 LEU B O 1
ATOM 2435 N N . ASP B 1 125 ? 25.356 28.183 16.201 1.00 13.95 125 ASP B N 1
ATOM 2436 C CA . ASP B 1 125 ? 24.032 28.090 16.794 1.00 16.84 125 ASP B CA 1
ATOM 2437 C C . ASP B 1 125 ? 24.145 26.987 17.836 1.00 16.23 125 ASP B C 1
ATOM 2438 O O . ASP B 1 125 ? 24.670 25.911 17.551 1.00 16.26 125 ASP B O 1
ATOM 2443 N N . ILE B 1 126 ? 23.699 27.260 19.055 1.00 16.07 126 ILE B N 1
ATOM 2444 C CA . ILE B 1 126 ? 23.731 26.241 20.095 1.00 15.99 126 ILE B CA 1
ATOM 2445 C C . ILE B 1 126 ? 22.264 25.951 20.361 1.00 16.52 126 ILE B C 1
ATOM 2446 O O . ILE B 1 126 ? 21.522 26.820 20.817 1.00 17.00 126 ILE B O 1
ATOM 2451 N N . GLU B 1 127 ? 21.847 24.729 20.043 1.00 16.73 127 GLU B N 1
ATOM 2452 C CA . GLU B 1 127 ? 20.456 24.323 20.206 1.00 20.07 127 GLU B CA 1
ATOM 2453 C C . GLU B 1 127 ? 20.300 23.262 21.278 1.00 18.74 127 GLU B C 1
ATOM 2454 O O . GLU B 1 127 ? 21.179 22.431 21.480 1.00 20.57 127 GLU B O 1
ATOM 2460 N N . VAL B 1 128 ? 19.166 23.284 21.962 1.00 19.83 128 VAL B N 1
ATOM 2461 C CA . VAL B 1 128 ? 18.928 22.290 22.993 1.00 23.03 128 VAL B CA 1
ATOM 2462 C C . VAL B 1 128 ? 17.506 21.776 22.852 1.00 23.25 128 VAL B C 1
ATOM 2463 O O . VAL B 1 128 ? 16.625 22.491 22.377 1.00 22.41 128 VAL B O 1
ATOM 2467 N N . ILE B 1 129 ? 17.294 20.522 23.237 1.00 26.30 129 ILE B N 1
ATOM 2468 C CA . ILE B 1 129 ? 15.966 19.927 23.173 1.00 29.46 129 ILE B CA 1
ATOM 2469 C C . ILE B 1 129 ? 15.419 19.931 24.596 1.00 30.47 129 ILE B C 1
ATOM 2470 O O . ILE B 1 129 ? 16.016 19.334 25.491 1.00 32.21 129 ILE B O 1
ATOM 2475 N N . THR B 1 130 ? 14.295 20.611 24.804 1.00 32.82 130 THR B N 1
ATOM 2476 C CA . THR B 1 130 ? 13.703 20.710 26.135 1.00 33.96 130 THR B CA 1
ATOM 2477 C C . THR B 1 130 ? 12.198 20.959 26.105 1.00 35.38 130 THR B C 1
ATOM 2478 O O . THR B 1 130 ? 11.664 21.501 25.137 1.00 35.85 130 THR B O 1
ATOM 2482 N N . SER B 1 131 ? 11.519 20.557 27.177 1.00 36.74 131 SER B N 1
ATOM 2483 C CA . SER B 1 131 ? 10.080 20.766 27.299 1.00 36.96 131 SER B CA 1
ATOM 2484 C C . SER B 1 131 ? 9.881 22.072 28.050 1.00 37.64 131 SER B C 1
ATOM 2485 O O . SER B 1 131 ? 8.796 22.655 28.046 1.00 37.60 131 SER B O 1
ATOM 2488 N N . ASN B 1 132 ? 10.952 22.524 28.696 1.00 38.19 132 ASN B N 1
ATOM 2489 C CA . ASN B 1 132 ? 10.930 23.757 29.470 1.00 38.47 132 ASN B CA 1
ATOM 2490 C C . ASN B 1 132 ? 11.912 24.771 28.888 1.00 38.52 132 ASN B C 1
ATOM 2491 O O . ASN B 1 132 ? 13.114 24.694 29.131 1.00 38.74 132 ASN B O 1
ATOM 2496 N N . PRO B 1 133 ? 11.401 25.737 28.111 1.00 38.00 133 PRO B N 1
ATOM 2497 C CA . PRO B 1 133 ? 12.188 26.792 27.465 1.00 38.59 133 PRO B CA 1
ATOM 2498 C C . PRO B 1 133 ? 13.243 27.462 28.345 1.00 38.69 133 PRO B C 1
ATOM 2499 O O . PRO B 1 133 ? 14.372 27.678 27.907 1.00 38.33 133 PRO B O 1
ATOM 2503 N N . GLU B 1 134 ? 12.884 27.790 29.580 1.00 39.22 134 GLU B N 1
ATOM 2504 C CA . GLU B 1 134 ? 13.829 28.440 30.480 1.00 39.10 134 GLU B CA 1
ATOM 2505 C C . GLU B 1 134 ? 15.007 27.558 30.882 1.00 37.68 134 GLU B C 1
ATOM 2506 O O . GLU B 1 134 ? 16.144 28.029 30.931 1.00 36.12 134 GLU B O 1
ATOM 2512 N N . GLU B 1 135 ? 14.748 26.289 31.177 1.00 35.49 135 GLU B N 1
ATOM 2513 C CA . GLU B 1 135 ? 15.835 25.391 31.542 1.00 35.34 135 GLU B CA 1
ATOM 2514 C C . GLU B 1 135 ? 16.716 25.171 30.322 1.00 33.07 135 GLU B C 1
ATOM 2515 O O . GLU B 1 135 ? 17.926 24.971 30.442 1.00 32.80 135 GLU B O 1
ATOM 2521 N N . GLY B 1 136 ? 16.095 25.205 29.148 1.00 30.69 136 GLY B N 1
ATOM 2522 C CA . GLY B 1 136 ? 16.837 25.021 27.916 1.00 28.77 136 GLY B CA 1
ATOM 2523 C C . GLY B 1 136 ? 17.839 26.145 27.741 1.00 27.20 136 GLY B C 1
ATOM 2524 O O . GLY B 1 136 ? 19.015 25.905 27.462 1.00 25.74 136 GLY B O 1
ATOM 2525 N N . LYS B 1 137 ? 17.377 27.380 27.899 1.00 26.05 137 LYS B N 1
ATOM 2526 C CA . LYS B 1 137 ? 18.274 28.521 27.763 1.00 26.46 137 LYS B CA 1
ATOM 2527 C C . LYS B 1 137 ? 19.389 28.453 28.801 1.00 25.24 137 LYS B C 1
ATOM 2528 O O . LYS B 1 137 ? 20.522 28.838 28.525 1.00 22.89 137 LYS B O 1
ATOM 2534 N N . LYS B 1 138 ? 19.077 27.946 29.991 1.00 24.81 138 LYS B N 1
ATOM 2535 C CA . LYS B 1 138 ? 20.085 27.822 31.038 1.00 25.76 138 LYS B CA 1
ATOM 2536 C C . LYS B 1 138 ? 21.171 26.844 30.597 1.00 24.78 138 LYS B C 1
ATOM 2537 O O . LYS B 1 138 ? 22.359 27.062 30.841 1.00 24.18 138 LYS B O 1
ATOM 2543 N N . ILE B 1 139 ? 20.758 25.766 29.937 1.00 22.13 139 ILE B N 1
ATOM 2544 C CA . ILE B 1 139 ? 21.703 24.762 29.465 1.00 21.50 139 ILE B CA 1
ATOM 2545 C C . ILE B 1 139 ? 22.583 25.353 28.371 1.00 19.57 139 ILE B C 1
ATOM 2546 O O . ILE B 1 139 ? 23.799 25.158 28.365 1.00 19.61 139 ILE B O 1
ATOM 2551 N N . ILE B 1 140 ? 21.958 26.077 27.451 1.00 19.16 140 ILE B N 1
ATOM 2552 C CA . ILE B 1 140 ? 22.684 26.698 26.350 1.00 17.42 140 ILE B CA 1
ATOM 2553 C C . ILE B 1 140 ? 23.737 27.659 26.876 1.00 18.46 140 ILE B C 1
ATOM 2554 O O . ILE B 1 140 ? 24.876 27.650 26.412 1.00 17.93 140 ILE B O 1
ATOM 2559 N N . TRP B 1 141 ? 23.362 28.479 27.850 1.00 18.67 141 TRP B N 1
ATOM 2560 C CA . TRP B 1 141 ? 24.317 29.435 28.399 1.00 19.79 141 TRP B CA 1
ATOM 2561 C C . TRP B 1 141 ? 25.456 28.803 29.197 1.00 20.02 141 TRP B C 1
ATOM 2562 O O . TRP B 1 141 ? 26.568 29.328 29.209 1.00 21.37 141 TRP B O 1
ATOM 2573 N N . ASP B 1 142 ? 25.205 27.673 29.850 1.00 20.62 142 ASP B N 1
ATOM 2574 C CA . ASP B 1 142 ? 26.279 27.012 30.581 1.00 22.46 142 ASP B CA 1
ATOM 2575 C C . ASP B 1 142 ? 27.291 26.492 29.563 1.00 20.00 142 ASP B C 1
ATOM 2576 O O . ASP B 1 142 ? 28.503 26.568 29.772 1.00 20.67 142 ASP B O 1
ATOM 2581 N N . VAL B 1 143 ? 26.790 25.968 28.448 1.00 18.60 143 VAL B N 1
ATOM 2582 C CA . VAL B 1 143 ? 27.664 25.473 27.396 1.00 18.94 143 VAL B CA 1
ATOM 2583 C C . VAL B 1 143 ? 28.395 26.637 26.728 1.00 17.22 143 VAL B C 1
ATOM 2584 O O . VAL B 1 143 ? 29.594 26.566 26.465 1.00 17.08 143 VAL B O 1
ATOM 2588 N N . ALA B 1 144 ? 27.666 27.712 26.451 1.00 17.06 144 ALA B N 1
ATOM 2589 C CA . ALA B 1 144 ? 28.262 28.873 25.807 1.00 17.73 144 ALA B CA 1
ATOM 2590 C C . ALA B 1 144 ? 29.443 29.402 26.621 1.00 18.26 144 ALA B C 1
ATOM 2591 O O . ALA B 1 144 ? 30.517 29.654 26.078 1.00 18.67 144 ALA B O 1
ATOM 2593 N N . ARG B 1 145 ? 29.241 29.554 27.923 1.00 19.62 145 ARG B N 1
ATOM 2594 C CA . ARG B 1 145 ? 30.299 30.056 28.796 1.00 21.35 145 ARG B CA 1
ATOM 2595 C C . ARG B 1 145 ? 31.484 29.103 28.870 1.00 22.31 145 ARG B C 1
ATOM 2596 O O . ARG B 1 145 ? 32.632 29.527 29.050 1.00 20.92 145 ARG B O 1
ATOM 2604 N N . ARG B 1 146 ? 31.217 27.814 28.713 1.00 20.87 146 ARG B N 1
ATOM 2605 C CA . ARG B 1 146 ? 32.290 26.842 28.734 1.00 20.72 146 ARG B CA 1
ATOM 2606 C C . ARG B 1 146 ? 33.125 27.015 27.468 1.00 20.58 146 ARG B C 1
ATOM 2607 O O . ARG B 1 146 ? 34.304 26.661 27.428 1.00 21.43 146 ARG B O 1
ATOM 2615 N N . LEU B 1 147 ? 32.506 27.575 26.432 1.00 19.27 147 LEU B N 1
ATOM 2616 C CA . LEU B 1 147 ? 33.198 27.820 25.179 1.00 19.19 147 LEU B CA 1
ATOM 2617 C C . LEU B 1 147 ? 33.805 29.223 25.165 1.00 19.32 147 LEU B C 1
ATOM 2618 O O . LEU B 1 147 ? 34.410 29.631 24.180 1.00 22.55 147 LEU B O 1
ATOM 2623 N N . GLY B 1 148 ? 33.636 29.957 26.261 1.00 20.43 148 GLY B N 1
ATOM 2624 C CA . GLY B 1 148 ? 34.195 31.297 26.336 1.00 20.22 148 GLY B CA 1
ATOM 2625 C C . GLY B 1 148 ? 33.357 32.355 25.648 1.00 21.17 148 GLY B C 1
ATOM 2626 O O . GLY B 1 148 ? 33.834 33.455 25.366 1.00 21.02 148 GLY B O 1
ATOM 2627 N N . LEU B 1 149 ? 32.100 32.030 25.372 1.00 18.75 149 LEU B N 1
ATOM 2628 C CA . LEU B 1 149 ? 31.212 32.982 24.726 1.00 20.19 149 LEU B CA 1
ATOM 2629 C C . LEU B 1 149 ? 30.494 33.811 25.790 1.00 20.67 149 LEU B C 1
ATOM 2630 O O . LEU B 1 149 ? 30.290 33.346 26.911 1.00 22.68 149 LEU B O 1
ATOM 2635 N N . LYS B 1 150 ? 30.122 35.035 25.426 1.00 22.28 150 LYS B N 1
ATOM 2636 C CA . LYS B 1 150 ? 29.429 35.953 26.325 1.00 22.79 150 LYS B CA 1
ATOM 2637 C C . LYS B 1 150 ? 28.189 36.531 25.649 1.00 21.18 150 LYS B C 1
ATOM 2638 O O . LYS B 1 150 ? 27.968 36.331 24.457 1.00 21.23 150 LYS B O 1
ATOM 2644 N N . GLU B 1 151 ? 27.384 37.263 26.409 1.00 21.17 151 GLU B N 1
ATOM 2645 C CA . GLU B 1 151 ? 26.178 37.848 25.848 1.00 22.03 151 GLU B CA 1
ATOM 2646 C C . GLU B 1 151 ? 26.465 38.812 24.698 1.00 21.12 151 GLU B C 1
ATOM 2647 O O . GLU B 1 151 ? 25.667 38.929 23.766 1.00 19.74 151 GLU B O 1
ATOM 2653 N N . GLU B 1 152 ? 27.600 39.502 24.743 1.00 21.61 152 GLU B N 1
ATOM 2654 C CA . GLU B 1 152 ? 27.887 40.445 23.670 1.00 22.89 152 GLU B CA 1
ATOM 2655 C C . GLU B 1 152 ? 28.202 39.740 22.358 1.00 22.44 152 GLU B C 1
ATOM 2656 O O . GLU B 1 152 ? 28.259 40.379 21.308 1.00 23.44 152 GLU B O 1
ATOM 2662 N N . ASP B 1 153 ? 28.398 38.425 22.419 1.00 20.80 153 ASP B N 1
ATOM 2663 C CA . ASP B 1 153 ? 28.696 37.637 21.225 1.00 20.26 153 ASP B CA 1
ATOM 2664 C C . ASP B 1 153 ? 27.428 37.200 20.500 1.00 18.57 153 ASP B C 1
ATOM 2665 O O . ASP B 1 153 ? 27.489 36.739 19.359 1.00 20.11 153 ASP B O 1
ATOM 2670 N N . VAL B 1 154 ? 26.285 37.335 21.157 1.00 18.24 154 VAL B N 1
ATOM 2671 C CA . VAL B 1 154 ? 25.016 36.915 20.561 1.00 17.95 154 VAL B CA 1
ATOM 2672 C C . VAL B 1 154 ? 24.598 37.723 19.339 1.00 20.42 154 VAL B C 1
ATOM 2673 O O . VAL B 1 154 ? 24.763 38.944 19.303 1.00 21.22 154 VAL B O 1
ATOM 2677 N N . GLU B 1 155 ? 24.068 37.022 18.337 1.00 20.52 155 GLU B N 1
ATOM 2678 C CA . GLU B 1 155 ? 23.556 37.642 17.118 1.00 22.76 155 GLU B CA 1
ATOM 2679 C C . GLU B 1 155 ? 22.080 37.253 17.035 1.00 24.03 155 GLU B C 1
ATOM 2680 O O . GLU B 1 155 ? 21.744 36.103 16.748 1.00 24.02 155 GLU B O 1
ATOM 2686 N N . PRO B 1 156 ? 21.178 38.206 17.289 1.00 24.90 156 PRO B N 1
ATOM 2687 C CA . PRO B 1 156 ? 19.745 37.907 17.237 1.00 26.00 156 PRO B CA 1
ATOM 2688 C C . PRO B 1 156 ? 19.126 37.802 15.846 1.00 25.68 156 PRO B C 1
ATOM 2689 O O . PRO B 1 156 ? 18.099 37.146 15.673 1.00 26.09 156 PRO B O 1
ATOM 2693 N N . LYS B 1 157 ? 19.743 38.436 14.855 1.00 24.39 157 LYS B N 1
ATOM 2694 C CA . LYS B 1 157 ? 19.199 38.408 13.500 1.00 24.36 157 LYS B CA 1
ATOM 2695 C C . LYS B 1 157 ? 19.203 37.023 12.865 1.00 23.62 157 LYS B C 1
ATOM 2696 O O . LYS B 1 157 ? 20.079 36.204 13.135 1.00 23.54 157 LYS B O 1
ATOM 2702 N N . LEU B 1 158 ? 18.209 36.777 12.017 1.00 22.08 158 LEU B N 1
ATOM 2703 C CA . LEU B 1 158 ? 18.088 35.507 11.307 1.00 22.49 158 LEU B CA 1
ATOM 2704 C C . LEU B 1 158 ? 19.058 35.536 10.134 1.00 20.96 158 LEU B C 1
ATOM 2705 O O . LEU B 1 158 ? 19.447 36.605 9.675 1.00 20.58 158 LEU B O 1
ATOM 2710 N N . TYR B 1 159 ? 19.442 34.363 9.642 1.00 18.80 159 TYR B N 1
ATOM 2711 C CA . TYR B 1 159 ? 20.365 34.292 8.521 1.00 20.57 159 TYR B CA 1
ATOM 2712 C C . TYR B 1 159 ? 19.852 35.004 7.278 1.00 20.71 159 TYR B C 1
ATOM 2713 O O . TYR B 1 159 ? 20.630 35.614 6.555 1.00 20.88 159 TYR B O 1
ATOM 2722 N N . ILE B 1 160 ? 18.548 34.943 7.032 1.00 20.33 160 ILE B N 1
ATOM 2723 C CA . ILE B 1 160 ? 18.001 35.604 5.852 1.00 22.28 160 ILE B CA 1
ATOM 2724 C C . ILE B 1 160 ? 18.112 37.131 5.987 1.00 24.05 160 ILE B C 1
ATOM 2725 O O . ILE B 1 160 ? 18.114 37.850 4.987 1.00 24.54 160 ILE B O 1
ATOM 2730 N N . GLU B 1 161 ? 18.244 37.618 7.220 1.00 23.17 161 GLU B N 1
ATOM 2731 C CA . GLU B 1 161 ? 18.396 39.056 7.470 1.00 26.65 161 GLU B CA 1
ATOM 2732 C C . GLU B 1 161 ? 19.880 39.449 7.454 1.00 26.60 161 GLU B C 1
ATOM 2733 O O . GLU B 1 161 ? 20.226 40.594 7.166 1.00 29.78 161 GLU B O 1
ATOM 2739 N N . LEU B 1 162 ? 20.751 38.493 7.764 1.00 25.40 162 LEU B N 1
ATOM 2740 C CA . LEU B 1 162 ? 22.192 38.735 7.818 1.00 25.13 162 LEU B CA 1
ATOM 2741 C C . LEU B 1 162 ? 22.925 38.797 6.489 1.00 26.27 162 LEU B C 1
ATOM 2742 O O . LEU B 1 162 ? 23.920 39.508 6.366 1.00 26.14 162 LEU B O 1
ATOM 2747 N N . ILE B 1 163 ? 22.456 38.045 5.498 1.00 27.03 163 ILE B N 1
ATOM 2748 C CA . ILE B 1 163 ? 23.131 38.038 4.209 1.00 27.92 163 ILE B CA 1
ATOM 2749 C C . ILE B 1 163 ? 23.084 39.412 3.548 1.00 30.92 163 ILE B C 1
ATOM 2750 O O . ILE B 1 163 ? 22.066 40.104 3.594 1.00 31.57 163 ILE B O 1
ATOM 2755 N N . ASN B 1 164 ? 24.202 39.796 2.941 1.00 33.03 164 ASN B N 1
ATOM 2756 C CA . ASN B 1 164 ? 24.322 41.086 2.279 1.00 35.44 164 ASN B CA 1
ATOM 2757 C C . ASN B 1 164 ? 23.747 41.020 0.867 1.00 37.37 164 ASN B C 1
ATOM 2758 O O . ASN B 1 164 ? 23.462 39.897 0.395 1.00 39.68 164 ASN B O 1
#

Sequence (328 aa):
MEIEVKFRVNFEDIKRKIEGLGAKFFGIEEQEDVYFELPSPKLLRVRKINNTGKSYITYKEILDKRNEEFYELEFEVQDPEGAIELFKRLGFKVQGVVKKRRWIYKLNNVTFELNRVEKAGDFLDIEVITSNPEEGKKIIWDVARRLGLKEEDVEPKLYIELINMEIEVKFRVNFEDIKRKIEGLGAKFFGIEEQEDVYFELPSPKLLRVRKINNTGKSYITYKEILDKRNEEFYELEFEVQDPEGAIELFKRLG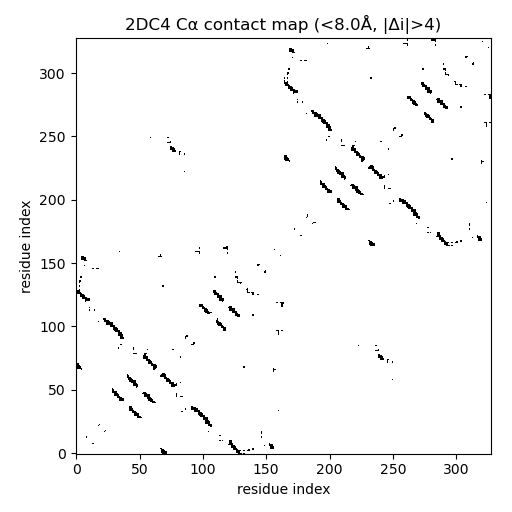FKVQGVVKKRRWIYKLNNVTFELNRVEKAGDFLDIEVITSNPEEGKKIIWDVARRLGLKEEDVEPKLYIELIN

B-factor: mean 28.09, std 9.79, range [13.5, 69.56]

CATH classification: 2.40.320.10

Nearest PDB structures (foldseek):
  2dc4-assembly1_B  TM=1.006E+00  e=1.497E-31  Pyrococcus horikoshii
  1yem-assembly1_A  TM=9.852E-01  e=2.315E-24  Pyrococcus furiosus DSM 3638
  7ns9-assembly1_A  TM=8.730E-01  e=3.190E-12  Sulfolobus acidocaldarius DSM 639
  3n10-assembly1_A  TM=8.616E-01  e=1.425E-10  Yersinia pestis
  7ns8-assembly1_A-2  TM=6.985E-01  e=1.053E-11  Sulfolobus acidocaldarius DSM 639

InterPro domains:
  IPR008173 Adenylyl cyclase CyaB [PTHR21028] (1-164)
  IPR008173 Adenylyl cyclase CyaB [TIGR00318] (2-163)
  IPR008173 Adenylyl cyclase CyaB [cd07890] (2-162)
  IPR023577 CYTH domain [PF01928] (2-159)
  IPR023577 CYTH domain [PS51707] (1-165)
  IPR023577 CYTH domain [SM01118] (1-165)
  IPR033469 CYTH-like domain superfamily [SSF55154] (1-163)

Secondary structure (DSSP, 8-state):
-EEEEEEE--HHHHHHHHHHHTPEEEEEEEEEEEEE--STTEEEEEEEETTTTEEEEEEEEE-SSSS-EEEEEEEEBS-HHHHHHHHHHTTPPEEEEEEEEEEEEEETTEEEEEEEETTTEEEEEEEE--S-HHHHHHHHHHHHHHTT--GGGB--S-HHHH--/-EEEEEEE--HHHHHHHHHHTTPEEEEEEEEEEEEE--STTEEEEEEEETTTTEEEEEEEEE-SSSS-EEEEEEEEBS-HHHHHHHHHHTTPPEEEEEEEEEEEEEETTEEEEEEEETTTEEEEEEEE--SSHHHHHHHHHHHHHHTT--GGGB--S-HHHH--